Protein AF-A0A970CLS4-F1 (afdb_monomer_lite)

pLDDT: mean 75.03, std 17.06, range [36.62, 98.5]

Foldseek 3Di:
DVVLQVVQQVCCVVPVDQWDWDWDDAPDIDTDIHGAQDPPPHTHGDDNPDAHDPVCLVVVLVVVLSSVVCVVVVNGDDDDQALVVLQVLLCRHVVDDDDDDSDPPVDDCPDPVVVVSLVVVLCVCVVVVAAAAEAEAEDEQPDPAQKEKAQLQVPQADPVLVVLLVVLLVVLPRPGYHYCDPHNDDPSSVSNSVRHNHRYIYMYGYVVQRHDVDSSSVSSVSRSVNSSVVVVVVVVVVVVVVVVD

Radius of gyration: 19.1 Å; chains: 1; bounding box: 47×48×57 Å

Sequence (245 aa):
MEELNKYLNELVVNNVTPGFTYAIISDRDYYGAVGYKSLFPQKEETNLDTLYDIASLTKVLVVLPLIFKLVENGKIKLAEPFTKAIALYLTKYLGCYCIIKNKDTRIDANSDIDEEYKKALIKCVNDNDIRLVLDLHGAKETRDFDVELGTLNNLTADFSSIRELEESFLEHGINDVTHNCQFKGGVITKIIYGQTNADVIQIEINKKFRDLTNIDRLEKICLSLVSSIKMYVNKCINRVNDIKK

Structure (mmCIF, N/CA/C/O backbone):
data_AF-A0A970CLS4-F1
#
_entry.id   AF-A0A970CLS4-F1
#
loop_
_atom_site.group_PDB
_atom_site.id
_atom_site.type_symbol
_atom_site.label_atom_id
_atom_site.label_alt_id
_atom_site.label_comp_id
_atom_site.label_asym_id
_atom_site.label_entity_id
_atom_site.label_seq_id
_atom_site.pdbx_PDB_ins_code
_atom_site.Cartn_x
_atom_site.Cartn_y
_atom_site.Cartn_z
_atom_site.occupancy
_atom_site.B_iso_or_equiv
_atom_site.auth_seq_id
_atom_site.auth_comp_id
_atom_site.auth_asym_id
_atom_site.auth_atom_id
_atom_site.pdbx_PDB_model_num
ATOM 1 N N . MET A 1 1 ? -17.955 2.944 -22.253 1.00 66.88 1 MET A N 1
ATOM 2 C CA . MET A 1 1 ? -18.644 2.266 -21.132 1.00 66.88 1 MET A CA 1
ATOM 3 C C . MET A 1 1 ? -19.599 1.181 -21.601 1.00 66.88 1 MET A C 1
ATOM 5 O O . MET A 1 1 ? -19.463 0.066 -21.124 1.00 66.88 1 MET A O 1
ATOM 9 N N . GLU A 1 2 ? -20.496 1.442 -22.558 1.00 69.56 2 GLU A N 1
ATOM 10 C CA . GLU A 1 2 ? -21.371 0.397 -23.134 1.00 69.56 2 GLU A CA 1
ATOM 11 C C . GLU A 1 2 ? -20.600 -0.806 -23.688 1.00 69.56 2 GLU A C 1
ATOM 13 O O . GLU A 1 2 ? -20.952 -1.947 -23.423 1.00 69.56 2 GLU A O 1
ATOM 18 N N . GLU A 1 3 ? -19.493 -0.558 -24.385 1.00 66.62 3 GLU A N 1
ATOM 19 C CA . GLU A 1 3 ? -18.641 -1.610 -24.950 1.00 66.62 3 GLU A CA 1
ATOM 20 C C . GLU A 1 3 ? -17.965 -2.477 -23.870 1.00 66.62 3 GLU A C 1
ATOM 22 O O . GLU A 1 3 ? -17.860 -3.690 -24.027 1.00 66.62 3 GLU A O 1
ATOM 27 N N . LEU A 1 4 ? -17.587 -1.873 -22.734 1.00 63.88 4 LEU A N 1
ATOM 28 C CA . LEU A 1 4 ? -17.073 -2.600 -21.569 1.00 63.88 4 LEU A CA 1
ATOM 29 C C . LEU A 1 4 ? -18.175 -3.459 -20.945 1.00 63.88 4 LEU A C 1
ATOM 31 O O . LEU A 1 4 ? -17.955 -4.635 -20.696 1.00 63.88 4 LEU A O 1
ATOM 35 N N . ASN A 1 5 ? -19.370 -2.900 -20.741 1.00 70.94 5 ASN A N 1
ATOM 36 C CA . ASN A 1 5 ? -20.507 -3.652 -20.211 1.00 70.94 5 ASN A CA 1
ATOM 37 C C . ASN A 1 5 ? -20.911 -4.810 -21.121 1.00 70.94 5 ASN A C 1
ATOM 39 O O . ASN A 1 5 ? -21.236 -5.885 -20.627 1.00 70.94 5 ASN A O 1
ATOM 43 N N . LYS A 1 6 ? -20.872 -4.617 -22.441 1.00 77.25 6 LYS A N 1
ATOM 44 C CA . LYS A 1 6 ? -21.136 -5.680 -23.411 1.00 77.25 6 LYS A CA 1
ATOM 45 C C . LYS A 1 6 ? -20.112 -6.808 -23.283 1.00 77.25 6 LYS A C 1
ATOM 47 O O . LYS A 1 6 ? -20.497 -7.961 -23.143 1.00 77.25 6 LYS A O 1
ATOM 52 N N . TYR A 1 7 ? -18.829 -6.469 -23.245 1.00 72.31 7 TYR A N 1
ATOM 53 C CA . TYR A 1 7 ? -17.758 -7.451 -23.107 1.00 72.31 7 TYR A CA 1
ATOM 54 C C . TYR A 1 7 ? -17.791 -8.185 -21.752 1.00 72.31 7 TYR A C 1
ATOM 56 O O . TYR A 1 7 ? -17.660 -9.404 -21.692 1.00 72.31 7 TYR A O 1
ATOM 64 N N . LEU A 1 8 ? -18.025 -7.467 -20.648 1.00 71.81 8 LEU A N 1
ATOM 65 C CA . LEU A 1 8 ? -18.194 -8.080 -19.327 1.00 71.81 8 LEU A CA 1
ATOM 66 C C . LEU A 1 8 ? -19.417 -9.006 -19.292 1.00 71.81 8 LEU A C 1
ATOM 68 O O . LEU A 1 8 ? -19.340 -10.086 -18.713 1.00 71.81 8 LEU A O 1
ATOM 72 N N . ASN A 1 9 ? -20.517 -8.631 -19.954 1.00 79.50 9 ASN A N 1
ATOM 73 C CA . ASN A 1 9 ? -21.670 -9.515 -20.123 1.00 79.50 9 ASN A CA 1
ATOM 74 C C . ASN A 1 9 ? -21.310 -10.776 -20.916 1.00 79.50 9 ASN A C 1
ATOM 76 O O . ASN A 1 9 ? -21.714 -11.862 -20.519 1.00 79.50 9 ASN A O 1
ATOM 80 N N . GLU A 1 10 ? -20.529 -10.670 -21.992 1.00 77.19 10 GLU A N 1
ATOM 81 C CA . GLU A 1 10 ? -20.074 -11.835 -22.765 1.00 77.19 10 GLU A CA 1
ATOM 82 C C . GLU A 1 10 ? -19.251 -12.804 -21.903 1.00 77.19 10 GLU A C 1
ATOM 84 O O . GLU A 1 10 ? -19.455 -14.014 -21.967 1.00 77.19 10 GLU A O 1
ATOM 89 N N . LEU A 1 11 ? -18.371 -12.296 -21.036 1.00 68.75 11 LEU A N 1
ATOM 90 C CA . LEU A 1 11 ? -17.611 -13.131 -20.099 1.00 68.75 11 LEU A CA 1
ATOM 91 C C . LEU A 1 11 ? -18.502 -13.833 -19.061 1.00 68.75 11 LEU A C 1
ATOM 93 O O . LEU A 1 11 ? -18.232 -14.983 -18.707 1.00 68.75 11 LEU A O 1
ATOM 97 N N . VAL A 1 12 ? -19.567 -13.170 -18.601 1.00 76.00 12 VAL A N 1
ATOM 98 C CA . VAL A 1 12 ? -20.567 -13.776 -17.706 1.00 76.00 12 VAL A CA 1
ATOM 99 C C . VAL A 1 12 ? -21.367 -14.856 -18.435 1.00 76.00 12 VAL A C 1
ATOM 101 O O . VAL A 1 12 ? -21.516 -15.962 -17.922 1.00 76.00 12 VAL A O 1
ATOM 104 N N . VAL A 1 13 ? -21.835 -14.570 -19.653 1.00 83.19 13 VAL A N 1
ATOM 105 C CA . VAL A 1 13 ? -22.581 -15.522 -20.495 1.00 83.19 13 VAL A CA 1
ATOM 106 C C . VAL A 1 13 ? -21.738 -16.757 -20.821 1.00 83.19 13 VAL A C 1
ATOM 108 O O . VAL A 1 13 ? -22.253 -17.873 -20.809 1.00 83.19 13 VAL A O 1
ATOM 111 N N . ASN A 1 14 ? -20.436 -16.580 -21.043 1.00 77.00 14 ASN A N 1
ATOM 112 C CA . ASN A 1 14 ? -19.498 -17.668 -21.324 1.00 77.00 14 ASN A CA 1
ATOM 113 C C . ASN A 1 14 ? -19.026 -18.422 -20.066 1.00 77.00 14 ASN A C 1
ATOM 115 O O . ASN A 1 14 ? -18.118 -19.245 -20.157 1.00 77.00 14 ASN A O 1
ATOM 119 N N . ASN A 1 15 ? -19.627 -18.164 -18.897 1.00 73.12 15 ASN A N 1
ATOM 120 C CA . ASN A 1 15 ? -19.304 -18.797 -17.614 1.00 73.12 15 ASN A CA 1
ATOM 121 C C . ASN A 1 15 ? -17.835 -18.641 -17.171 1.00 73.12 15 ASN A C 1
ATOM 123 O O . ASN A 1 15 ? -17.345 -19.437 -16.372 1.00 73.12 15 ASN A O 1
ATOM 127 N N . VAL A 1 16 ? -17.133 -17.606 -17.648 1.00 64.50 16 VAL A N 1
ATOM 128 C CA . VAL A 1 16 ? -15.759 -17.292 -17.209 1.00 64.50 16 VAL A CA 1
ATOM 129 C C . VAL A 1 16 ? -15.767 -16.798 -15.761 1.00 64.50 16 VAL A C 1
ATOM 131 O O . VAL A 1 16 ? -14.889 -17.127 -14.971 1.00 64.50 16 VAL A O 1
ATOM 134 N N . THR A 1 17 ? -16.788 -16.022 -15.397 1.00 67.44 17 THR A N 1
ATOM 135 C CA . THR A 1 17 ? -17.077 -15.621 -14.017 1.00 67.44 17 THR A CA 1
ATOM 136 C C . THR A 1 17 ? -18.585 -15.430 -13.822 1.00 67.44 17 THR A C 1
ATOM 138 O O . THR A 1 17 ? -19.268 -15.010 -14.753 1.00 67.44 17 THR A O 1
ATOM 141 N N . PRO A 1 18 ? -19.118 -15.670 -12.610 1.00 73.88 18 PRO A N 1
ATOM 142 C CA . PRO A 1 18 ? -20.498 -15.349 -12.243 1.00 73.88 18 PRO A CA 1
ATOM 143 C C . PRO A 1 18 ? -20.935 -13.900 -12.495 1.00 73.88 18 PRO A C 1
ATOM 145 O O . PRO A 1 18 ? -22.104 -13.654 -12.789 1.00 73.88 18 PRO A O 1
ATOM 148 N N . GLY A 1 19 ? -20.022 -12.939 -12.344 1.00 75.50 19 GLY A N 1
ATOM 149 C CA . GLY A 1 19 ? -20.342 -11.516 -12.375 1.00 75.50 19 GLY A CA 1
ATOM 150 C C . GLY A 1 19 ? -19.149 -10.622 -12.057 1.00 75.50 19 GLY A C 1
ATOM 151 O O . GLY A 1 19 ? -18.086 -11.088 -11.642 1.00 75.50 19 GLY A O 1
ATOM 152 N N . PHE A 1 20 ? -19.350 -9.324 -12.242 1.00 69.94 20 PHE A N 1
ATOM 153 C CA . PHE A 1 20 ? -18.377 -8.262 -12.068 1.00 69.94 20 PHE A CA 1
ATOM 154 C C . PHE A 1 20 ? -18.997 -7.078 -11.350 1.00 69.94 20 PHE A C 1
ATOM 156 O O . PHE A 1 20 ? -20.150 -6.718 -11.576 1.00 69.94 20 PHE A O 1
ATOM 163 N N . THR A 1 21 ? -18.174 -6.379 -10.586 1.00 64.62 21 THR A N 1
ATOM 164 C CA . THR A 1 21 ? -18.451 -5.000 -10.219 1.00 64.62 21 THR A CA 1
ATOM 165 C C . THR A 1 21 ? -17.153 -4.221 -10.335 1.00 64.62 21 THR A C 1
ATOM 167 O O . THR A 1 21 ? -16.090 -4.674 -9.899 1.00 64.62 21 THR A O 1
ATOM 170 N N . TYR A 1 22 ? -17.207 -3.064 -10.973 1.00 63.84 22 TYR A N 1
ATOM 171 C CA . TYR A 1 22 ? -16.022 -2.323 -11.372 1.00 63.84 22 TYR A CA 1
ATOM 172 C C . TYR A 1 22 ? -16.197 -0.831 -11.096 1.00 63.84 22 TYR A C 1
ATOM 174 O O . TYR A 1 22 ? -17.310 -0.304 -11.078 1.00 63.84 22 TYR A O 1
ATOM 182 N N . ALA A 1 23 ? -15.066 -0.165 -10.885 1.00 55.41 23 ALA A N 1
ATOM 183 C CA . ALA A 1 23 ? -14.961 1.280 -10.793 1.00 55.41 23 ALA A CA 1
ATOM 184 C C . ALA A 1 23 ? -13.822 1.725 -11.714 1.00 55.41 23 ALA A C 1
ATOM 186 O O . ALA A 1 23 ? -12.715 1.193 -11.640 1.00 55.41 23 ALA A O 1
ATOM 187 N N . ILE A 1 24 ? -14.106 2.669 -12.601 1.00 54.09 24 ILE A N 1
ATOM 188 C CA . ILE A 1 24 ? -13.122 3.355 -13.431 1.00 54.09 24 ILE A CA 1
ATOM 189 C C . ILE A 1 24 ? -13.088 4.790 -12.943 1.00 54.09 24 ILE A C 1
ATOM 191 O O . ILE A 1 24 ? -14.052 5.530 -13.122 1.00 54.09 24 ILE A O 1
ATOM 195 N N . ILE A 1 25 ? -11.976 5.157 -12.321 1.00 48.47 25 ILE A N 1
ATOM 196 C CA . ILE A 1 25 ? -11.755 6.491 -11.771 1.00 48.47 25 ILE A CA 1
ATOM 197 C C . ILE A 1 25 ? -10.889 7.264 -12.766 1.00 48.47 25 ILE A C 1
ATOM 199 O O . ILE A 1 25 ? -9.792 6.823 -13.119 1.00 48.47 25 ILE A O 1
ATOM 203 N N . SER A 1 26 ? -11.426 8.369 -13.282 1.00 51.72 26 SER A N 1
ATOM 204 C CA . SER A 1 26 ? -10.805 9.218 -14.310 1.00 51.72 26 SER A CA 1
ATOM 205 C C . SER A 1 26 ? -11.274 10.672 -14.141 1.00 51.72 26 SER A C 1
ATOM 207 O O . SER A 1 26 ? -11.741 11.035 -13.069 1.00 51.72 26 SER A O 1
ATOM 209 N N . ASP A 1 27 ? -11.222 11.507 -15.187 1.00 44.38 27 ASP A N 1
ATOM 210 C CA . ASP A 1 27 ? -11.860 12.839 -15.178 1.00 44.38 27 ASP A CA 1
ATOM 211 C C . ASP A 1 27 ? -13.374 12.771 -14.865 1.00 44.38 27 ASP A C 1
ATOM 213 O O . ASP A 1 27 ? -13.974 13.750 -14.417 1.00 44.38 27 ASP A O 1
ATOM 217 N N . ARG A 1 28 ? -13.998 11.607 -15.101 1.00 44.19 28 ARG A N 1
ATOM 218 C CA . ARG A 1 28 ? -15.293 11.213 -14.531 1.00 44.19 28 ARG A CA 1
ATOM 219 C C . ARG A 1 28 ? -15.217 9.797 -13.981 1.00 44.19 28 ARG A C 1
ATOM 221 O O . ARG A 1 28 ? -14.625 8.917 -14.611 1.00 44.19 28 ARG A O 1
ATOM 228 N N . ASP A 1 29 ? -15.889 9.587 -12.860 1.00 53.12 29 ASP A N 1
ATOM 229 C CA . ASP A 1 29 ? -15.978 8.281 -12.224 1.00 53.12 29 ASP A CA 1
ATOM 230 C C . ASP A 1 29 ? -17.106 7.461 -12.843 1.00 53.12 29 ASP A C 1
ATOM 232 O O . ASP A 1 29 ? -18.234 7.930 -13.016 1.00 53.12 29 ASP A O 1
ATOM 236 N N . TYR A 1 30 ? -16.792 6.217 -13.183 1.00 57.19 30 TYR A N 1
ATOM 237 C CA . TYR A 1 30 ? -17.741 5.269 -13.738 1.00 57.19 30 TYR A CA 1
ATOM 238 C C . TYR A 1 30 ? -17.780 4.017 -12.883 1.00 57.19 30 TYR A C 1
ATOM 240 O O . TYR A 1 30 ? -16.797 3.288 -12.777 1.00 57.19 30 TYR A O 1
ATOM 248 N N . TYR A 1 31 ? -18.954 3.724 -12.349 1.00 64.75 31 TYR A N 1
ATOM 249 C CA . TYR A 1 31 ? -19.217 2.516 -11.584 1.00 64.75 31 TYR A CA 1
ATOM 250 C C . TYR A 1 31 ? -20.145 1.614 -12.387 1.00 64.75 31 TYR A C 1
ATOM 252 O O . TYR A 1 31 ? -21.023 2.094 -13.108 1.00 64.75 31 TYR A O 1
ATOM 260 N N . GLY A 1 32 ? -19.954 0.305 -12.284 1.00 71.19 32 GLY A N 1
ATOM 261 C CA . GLY A 1 32 ? -20.855 -0.646 -12.916 1.00 71.19 32 GLY A CA 1
ATOM 262 C C . GLY A 1 32 ? -20.848 -2.003 -12.243 1.00 71.19 32 GLY A C 1
ATOM 263 O O . GLY A 1 32 ? -19.894 -2.389 -11.570 1.00 71.19 32 GLY A O 1
ATOM 264 N N . ALA A 1 33 ? -21.949 -2.714 -12.436 1.00 77.50 33 ALA A N 1
ATOM 265 C CA . ALA A 1 33 ? -22.198 -4.053 -11.936 1.00 77.50 33 ALA A CA 1
ATOM 266 C C . ALA A 1 33 ? -22.819 -4.866 -13.077 1.00 77.50 33 ALA A C 1
ATOM 268 O O . ALA A 1 33 ? -23.720 -4.378 -13.758 1.00 77.50 33 ALA A O 1
ATOM 269 N N . VAL A 1 34 ? -22.309 -6.072 -13.320 1.00 80.62 34 VAL A N 1
ATOM 270 C CA . VAL A 1 34 ? -22.749 -6.948 -14.413 1.00 80.62 34 VAL A CA 1
ATOM 271 C C . VAL A 1 34 ? -22.783 -8.391 -13.919 1.00 80.62 34 VAL A C 1
ATOM 273 O O . VAL A 1 34 ? -21.791 -8.878 -13.387 1.00 80.62 34 VAL A O 1
ATOM 276 N N . GLY A 1 35 ? -23.890 -9.103 -14.116 1.00 85.62 35 GLY A N 1
ATOM 277 C CA . GLY A 1 35 ? -24.018 -10.509 -13.719 1.00 85.62 35 GLY A CA 1
ATOM 278 C C . GLY A 1 35 ? -24.374 -10.701 -12.242 1.00 85.62 35 GLY A C 1
ATOM 279 O O . GLY A 1 35 ? -25.157 -9.943 -11.671 1.00 85.62 35 GLY A O 1
ATOM 280 N N . TYR A 1 36 ? -23.834 -11.749 -11.624 1.00 81.94 36 TYR A N 1
ATOM 281 C CA . TYR A 1 36 ? -24.345 -12.295 -10.368 1.00 81.94 36 TYR A CA 1
ATOM 282 C C . TYR A 1 36 ? -23.262 -12.383 -9.287 1.00 81.94 36 TYR A C 1
ATOM 284 O O . TYR A 1 36 ? -22.131 -12.805 -9.545 1.00 81.94 36 TYR A O 1
ATOM 292 N N . LYS A 1 37 ? -23.619 -12.005 -8.054 1.00 70.00 37 LYS A N 1
ATOM 293 C CA . LYS A 1 37 ? -22.756 -12.161 -6.872 1.00 70.00 37 LYS A CA 1
ATOM 294 C C . LYS A 1 37 ? -22.823 -13.574 -6.294 1.00 70.00 37 LYS A C 1
ATOM 296 O O . LYS A 1 37 ? -21.844 -14.039 -5.723 1.00 70.00 37 LYS A O 1
ATOM 301 N N . SER A 1 38 ? -23.944 -14.266 -6.503 1.00 72.69 38 SER A N 1
ATOM 302 C CA . SER A 1 38 ? -24.148 -15.664 -6.127 1.00 72.69 38 SER A CA 1
ATOM 303 C C . SER A 1 38 ? -24.913 -16.390 -7.230 1.00 72.69 38 SER A C 1
ATOM 305 O O . SER A 1 38 ? -25.844 -15.830 -7.805 1.00 72.69 38 SER A O 1
ATOM 307 N N . LEU A 1 39 ? -24.509 -17.619 -7.553 1.00 76.06 39 LEU A N 1
ATOM 308 C CA . LEU A 1 39 ? -25.253 -18.515 -8.453 1.00 76.06 39 LEU A CA 1
ATOM 309 C C . LEU A 1 39 ? -25.945 -19.649 -7.683 1.00 76.06 39 LEU A C 1
ATOM 311 O O . LEU A 1 39 ? -26.889 -20.245 -8.195 1.00 76.06 39 LEU A O 1
ATOM 315 N N . PHE A 1 40 ? -25.476 -19.938 -6.466 1.00 75.06 40 PHE A N 1
ATOM 316 C CA . PHE A 1 40 ? -25.949 -21.004 -5.590 1.00 75.06 40 PHE A CA 1
ATOM 317 C C . PHE A 1 40 ? -25.701 -20.602 -4.121 1.00 75.06 40 PHE A C 1
ATOM 319 O O . PHE A 1 40 ? -24.639 -20.044 -3.845 1.00 75.06 40 PHE A O 1
ATOM 326 N N . PRO A 1 41 ? -26.609 -20.881 -3.162 1.00 76.94 41 PRO A N 1
ATOM 327 C CA . PRO A 1 41 ? -27.865 -21.633 -3.300 1.00 76.94 41 PRO A CA 1
ATOM 328 C C . PRO A 1 41 ? -28.965 -20.867 -4.038 1.00 76.94 41 PRO A C 1
ATOM 330 O O . PRO A 1 41 ? -29.852 -21.481 -4.623 1.00 76.94 41 PRO A O 1
ATOM 333 N N . GLN A 1 42 ? -28.875 -19.539 -4.068 1.00 82.12 42 GLN A N 1
ATOM 334 C CA . GLN A 1 42 ? -29.782 -18.676 -4.807 1.00 82.12 42 GLN A CA 1
ATOM 335 C C . GLN A 1 42 ? -28.996 -17.803 -5.778 1.00 82.12 42 GLN A C 1
ATOM 337 O O . GLN A 1 42 ? -27.922 -17.293 -5.457 1.00 82.12 42 GLN A O 1
ATOM 342 N N . LYS A 1 43 ? -29.554 -17.637 -6.978 1.00 87.12 43 LYS A N 1
ATOM 343 C CA . LYS A 1 43 ? -29.012 -16.729 -7.977 1.00 87.12 43 LYS A CA 1
ATOM 344 C C . LYS A 1 43 ? -29.346 -15.292 -7.579 1.00 87.12 43 LYS A C 1
ATOM 346 O O . LYS A 1 43 ? -30.515 -14.916 -7.568 1.00 87.12 43 LYS A O 1
ATOM 351 N N . GLU A 1 44 ? -28.324 -14.510 -7.259 1.00 84.38 44 GLU A N 1
ATOM 352 C CA . GLU A 1 44 ? -28.458 -13.124 -6.811 1.00 84.38 44 GLU A CA 1
ATOM 353 C C . GLU A 1 44 ? -27.635 -12.192 -7.695 1.00 84.38 44 GLU A C 1
ATOM 355 O O . GLU A 1 44 ? -26.439 -12.411 -7.910 1.00 84.38 44 GLU A O 1
ATOM 360 N N . GLU A 1 45 ? -28.274 -11.138 -8.197 1.00 86.88 45 GLU A N 1
ATOM 361 C CA . GLU A 1 45 ? -27.603 -10.110 -8.988 1.00 86.88 45 GLU A CA 1
ATOM 362 C C . GLU A 1 45 ? -26.552 -9.378 -8.162 1.00 86.88 45 GLU A C 1
ATOM 364 O O . GLU A 1 45 ? -26.701 -9.139 -6.959 1.00 86.88 45 GLU A O 1
ATOM 369 N N . THR A 1 46 ? -25.453 -9.050 -8.829 1.00 81.38 46 THR A N 1
ATOM 370 C CA . THR A 1 46 ? -24.423 -8.212 -8.238 1.00 81.38 46 THR A CA 1
ATOM 371 C C . THR A 1 46 ? -24.837 -6.748 -8.338 1.00 81.38 46 THR A C 1
ATOM 373 O O . THR A 1 46 ? -25.489 -6.325 -9.288 1.00 81.38 46 THR A O 1
ATOM 376 N N . ASN A 1 47 ? -24.422 -5.956 -7.363 1.00 80.12 47 ASN A N 1
ATOM 377 C CA . ASN A 1 47 ? -24.600 -4.509 -7.336 1.00 80.12 47 ASN A CA 1
ATOM 378 C C . ASN A 1 47 ? -23.310 -3.836 -6.842 1.00 80.12 47 ASN A C 1
ATOM 380 O O . ASN A 1 47 ? -22.321 -4.516 -6.554 1.00 80.12 47 ASN A O 1
ATOM 384 N N . LEU A 1 48 ? -23.302 -2.503 -6.778 1.00 68.94 48 LEU A N 1
ATOM 385 C CA . LEU A 1 48 ? -22.131 -1.743 -6.328 1.00 68.94 48 LEU A CA 1
ATOM 386 C C . LEU A 1 48 ? -21.767 -2.017 -4.860 1.00 68.94 48 LEU A C 1
ATOM 388 O O . LEU A 1 48 ? -20.589 -1.968 -4.520 1.00 68.94 48 LEU A O 1
ATOM 392 N N . ASP A 1 49 ? -22.747 -2.402 -4.042 1.00 71.12 49 ASP A N 1
ATOM 393 C CA . ASP A 1 49 ? -22.598 -2.681 -2.607 1.00 71.12 49 ASP A CA 1
ATOM 394 C C . ASP A 1 49 ? -22.257 -4.153 -2.312 1.00 71.12 49 ASP A C 1
ATOM 396 O O . ASP A 1 49 ? -22.317 -4.618 -1.173 1.00 71.12 49 ASP A O 1
ATOM 400 N N . THR A 1 50 ? -21.933 -4.935 -3.344 1.00 64.44 50 THR A N 1
ATOM 401 C CA . THR A 1 50 ? -21.651 -6.362 -3.193 1.00 64.44 50 THR A CA 1
ATOM 402 C C . THR A 1 50 ? -20.309 -6.589 -2.502 1.00 64.44 50 THR A C 1
ATOM 404 O O . THR A 1 50 ? -19.264 -6.167 -2.997 1.00 64.44 50 THR A O 1
ATOM 407 N N . LEU A 1 51 ? -20.341 -7.337 -1.396 1.00 56.97 51 LEU A N 1
ATOM 408 C CA . LEU A 1 51 ? -19.158 -7.857 -0.711 1.00 56.97 51 LEU A CA 1
ATOM 409 C C . LEU A 1 51 ? -18.700 -9.171 -1.355 1.00 56.97 51 LEU A C 1
ATOM 411 O O . LEU A 1 51 ? -19.518 -10.027 -1.695 1.00 56.97 51 LEU A O 1
ATOM 415 N N . TYR A 1 52 ? -17.388 -9.324 -1.519 1.00 57.47 52 TYR A N 1
ATOM 416 C CA . TYR A 1 52 ? -16.768 -10.409 -2.277 1.00 57.47 52 TYR A CA 1
ATOM 417 C C . TYR A 1 52 ? -15.896 -11.306 -1.391 1.00 57.47 52 TYR A C 1
ATOM 419 O O . TYR A 1 52 ? -15.229 -10.833 -0.476 1.00 57.47 52 TYR A O 1
ATOM 427 N N . ASP A 1 53 ? -15.885 -12.605 -1.689 1.00 48.31 53 ASP A N 1
ATOM 428 C CA . ASP A 1 53 ? -15.080 -13.627 -1.013 1.00 48.31 53 ASP A CA 1
ATOM 429 C C . ASP A 1 53 ? -13.704 -13.850 -1.682 1.00 48.31 53 ASP A C 1
ATOM 431 O O . ASP A 1 53 ? -13.340 -13.191 -2.656 1.00 48.31 53 ASP A O 1
ATOM 435 N N . ILE A 1 54 ? -12.911 -14.802 -1.176 1.00 36.62 54 ILE A N 1
ATOM 436 C CA . ILE A 1 54 ? -11.555 -15.090 -1.686 1.00 36.62 54 ILE A CA 1
ATOM 437 C C . ILE A 1 54 ? -11.571 -15.549 -3.155 1.00 36.62 54 ILE A C 1
ATOM 439 O O . ILE A 1 54 ? -10.720 -15.113 -3.927 1.00 36.62 54 ILE A O 1
ATOM 443 N N . ALA A 1 55 ? -12.547 -16.357 -3.586 1.00 42.12 55 ALA A N 1
ATOM 444 C CA . ALA A 1 55 ? -12.668 -16.767 -4.990 1.00 42.12 55 ALA A CA 1
ATOM 445 C C . ALA A 1 55 ? -12.880 -15.563 -5.923 1.00 42.12 55 ALA A C 1
ATOM 447 O O . ALA A 1 55 ? -12.447 -15.566 -7.074 1.00 42.12 55 ALA A O 1
ATOM 448 N N . SER A 1 56 ? -13.493 -14.496 -5.416 1.00 50.22 56 SER A N 1
ATOM 449 C CA . SER A 1 56 ? -13.741 -13.264 -6.154 1.00 50.22 56 SER A CA 1
ATOM 450 C C . SER A 1 56 ? -12.497 -12.385 -6.349 1.00 50.22 56 SER A C 1
ATOM 452 O O . SER A 1 56 ? -12.535 -11.472 -7.173 1.00 50.22 56 SER A O 1
ATOM 454 N N . LEU A 1 57 ? -11.370 -12.705 -5.702 1.00 46.97 57 LEU A N 1
ATOM 455 C CA . LEU A 1 57 ? -10.068 -12.113 -6.020 1.00 46.97 57 LEU A CA 1
ATOM 456 C C . LEU A 1 57 ? -9.697 -12.345 -7.491 1.00 46.97 57 LEU A C 1
ATOM 458 O O . LEU A 1 57 ? -9.291 -11.412 -8.177 1.00 46.97 57 LEU A O 1
ATOM 462 N N . THR A 1 58 ? -9.946 -13.552 -8.009 1.00 43.12 58 THR A N 1
ATOM 463 C CA . THR A 1 58 ? -9.743 -13.867 -9.434 1.00 43.12 58 THR A CA 1
ATOM 464 C C . THR A 1 58 ? -10.591 -12.973 -10.342 1.00 43.12 58 THR A C 1
ATOM 466 O O . THR A 1 58 ? -10.132 -12.547 -11.394 1.00 43.12 58 THR A O 1
ATOM 469 N N . LYS A 1 59 ? -11.804 -12.591 -9.914 1.00 50.38 59 LYS A N 1
ATOM 470 C CA . LYS A 1 59 ? -12.689 -11.686 -10.667 1.00 50.38 59 LYS A CA 1
ATOM 471 C C . LYS A 1 59 ? -12.132 -10.269 -10.708 1.00 50.38 59 LYS A C 1
ATOM 473 O O . LYS A 1 59 ? -12.185 -9.627 -11.752 1.00 50.38 59 LYS A O 1
ATOM 478 N N . VAL A 1 60 ? -11.585 -9.787 -9.593 1.00 49.28 60 VAL A N 1
ATOM 479 C CA . VAL A 1 60 ? -10.927 -8.477 -9.534 1.00 49.28 60 VAL A CA 1
ATOM 480 C C . VAL A 1 60 ? -9.683 -8.475 -10.423 1.00 49.28 60 VAL A C 1
ATOM 482 O O . VAL A 1 60 ? -9.542 -7.594 -11.267 1.00 49.28 60 VAL A O 1
ATOM 485 N N . LEU A 1 61 ? -8.862 -9.522 -10.340 1.00 46.25 61 LEU A N 1
ATOM 486 C CA . LEU A 1 61 ? -7.694 -9.721 -11.199 1.00 46.25 61 LEU A CA 1
ATOM 487 C C . LEU A 1 61 ? -8.036 -9.893 -12.680 1.00 46.25 61 LEU A C 1
ATOM 489 O O . LEU A 1 61 ? -7.189 -9.595 -13.503 1.00 46.25 61 LEU A O 1
ATOM 493 N N . VAL A 1 62 ? -9.249 -10.324 -13.041 1.00 45.78 62 VAL A N 1
ATOM 494 C CA . VAL A 1 62 ? -9.737 -10.335 -14.433 1.00 45.78 62 VAL A CA 1
ATOM 495 C C . VAL A 1 62 ? -10.206 -8.945 -14.875 1.00 45.78 62 VAL A C 1
ATOM 497 O O . VAL A 1 62 ? -9.994 -8.562 -16.022 1.00 45.78 62 VAL A O 1
ATOM 500 N N . VAL A 1 63 ? -10.812 -8.156 -13.983 1.00 51.09 63 VAL A N 1
ATOM 501 C CA . VAL A 1 63 ? -11.294 -6.795 -14.290 1.00 51.09 63 VAL A CA 1
ATOM 502 C C . VAL A 1 63 ? -10.146 -5.817 -14.515 1.00 51.09 63 VAL A C 1
ATOM 504 O O . VAL A 1 63 ? -10.239 -4.988 -15.422 1.00 51.09 63 VAL A O 1
ATOM 507 N N . LEU A 1 64 ? -9.067 -5.919 -13.734 1.00 52.62 64 LEU A N 1
ATOM 508 C CA . LEU A 1 64 ? -7.877 -5.080 -13.900 1.00 52.62 64 LEU A CA 1
ATOM 509 C C . LEU A 1 64 ? -7.350 -5.111 -15.362 1.00 52.62 64 LEU A C 1
ATOM 511 O O . LEU A 1 64 ? -7.401 -4.062 -16.004 1.00 52.62 64 LEU A O 1
ATOM 515 N N . PRO A 1 65 ? -6.988 -6.268 -15.963 1.00 51.69 65 PRO A N 1
ATOM 516 C CA . PRO A 1 65 ? -6.591 -6.414 -17.369 1.00 51.69 65 PRO A CA 1
ATOM 517 C C . PRO A 1 65 ? -7.553 -5.787 -18.386 1.00 51.69 65 PRO A C 1
ATOM 519 O O . PRO A 1 65 ? -7.135 -5.334 -19.449 1.00 51.69 65 PRO A O 1
ATOM 522 N N . LEU A 1 66 ? -8.854 -5.748 -18.095 1.00 55.22 66 LEU A N 1
ATOM 523 C CA . LEU A 1 66 ? -9.862 -5.202 -19.008 1.00 55.22 66 LEU A CA 1
ATOM 524 C C . LEU A 1 66 ? -9.904 -3.682 -18.978 1.00 55.22 66 LEU A C 1
ATOM 526 O O . LEU A 1 66 ? -9.959 -3.044 -20.030 1.00 55.22 66 LEU A O 1
ATOM 530 N N . ILE A 1 67 ? -9.813 -3.100 -17.783 1.00 53.88 67 ILE A N 1
ATOM 531 C CA . ILE A 1 67 ? -9.605 -1.659 -17.614 1.00 53.88 67 ILE A CA 1
ATOM 532 C C . ILE A 1 67 ? -8.288 -1.261 -18.293 1.00 53.88 67 ILE A C 1
ATOM 534 O O . ILE A 1 67 ? -8.219 -0.242 -18.976 1.00 53.88 67 ILE A O 1
ATOM 538 N N . PHE A 1 68 ? -7.271 -2.114 -18.195 1.00 52.50 68 PHE A N 1
ATOM 539 C CA . PHE A 1 68 ? -5.956 -1.915 -18.798 1.00 52.50 68 PHE A CA 1
ATOM 540 C C . PHE A 1 68 ? -6.002 -1.920 -20.328 1.00 52.50 68 PHE A C 1
ATOM 542 O O . PHE A 1 68 ? -5.472 -1.003 -20.949 1.00 52.50 68 PHE A O 1
ATOM 549 N N . LYS A 1 69 ? -6.764 -2.834 -20.939 1.00 51.34 69 LYS A N 1
ATOM 550 C CA . LYS A 1 69 ? -7.018 -2.849 -22.390 1.00 51.34 69 LYS A CA 1
ATOM 551 C C . LYS A 1 69 ? -7.716 -1.575 -22.882 1.00 51.34 69 LYS A C 1
ATOM 553 O O . LYS A 1 69 ? -7.534 -1.150 -24.021 1.00 51.34 69 LYS A O 1
ATOM 558 N N . LEU A 1 70 ? -8.547 -0.951 -22.047 1.00 53.03 70 LEU A N 1
ATOM 559 C CA . LEU A 1 70 ? -9.207 0.317 -22.377 1.00 53.03 70 LEU A CA 1
ATOM 560 C C . LEU A 1 70 ? -8.253 1.512 -22.271 1.00 53.03 70 LEU A C 1
ATOM 562 O O . LEU A 1 70 ? -8.354 2.435 -23.079 1.00 53.03 70 LEU A O 1
ATOM 566 N N . VAL A 1 71 ? -7.319 1.479 -21.318 1.00 52.81 71 VAL A N 1
ATOM 567 C CA . VAL A 1 71 ? -6.232 2.464 -21.214 1.00 52.81 71 VAL A CA 1
ATOM 568 C C . VAL A 1 71 ? -5.295 2.356 -22.424 1.00 52.81 71 VAL A C 1
ATOM 570 O O . VAL A 1 71 ? -5.012 3.368 -23.060 1.00 52.81 71 VAL A O 1
ATOM 573 N N . GLU A 1 72 ? -4.888 1.142 -22.808 1.00 49.41 72 GLU A N 1
ATOM 574 C CA . GLU A 1 72 ? -4.041 0.886 -23.988 1.00 49.41 72 GLU A CA 1
ATOM 575 C C . GLU A 1 72 ? -4.682 1.357 -25.297 1.00 49.41 72 GLU A C 1
ATOM 577 O O . GLU A 1 72 ? -4.022 1.971 -26.132 1.00 49.41 72 GLU A O 1
ATOM 582 N N . ASN A 1 73 ? -5.992 1.151 -25.455 1.00 53.41 73 ASN A N 1
ATOM 583 C CA . ASN A 1 73 ? -6.741 1.617 -26.625 1.00 53.41 73 ASN A CA 1
ATOM 584 C C . ASN A 1 73 ? -7.042 3.130 -26.599 1.00 53.41 73 ASN A C 1
ATOM 586 O O . ASN A 1 73 ? -7.857 3.612 -27.388 1.00 53.41 73 ASN A O 1
ATOM 590 N N . GLY A 1 74 ? -6.439 3.884 -25.673 1.00 50.97 74 GLY A N 1
ATOM 591 C CA . GLY A 1 74 ? -6.587 5.335 -25.558 1.00 50.97 74 GLY A CA 1
ATOM 592 C C . GLY A 1 74 ? -7.966 5.797 -25.086 1.00 50.97 74 GLY A C 1
ATOM 593 O O . GLY A 1 74 ? -8.264 6.989 -25.149 1.00 50.97 74 GLY A O 1
ATOM 594 N N . LYS A 1 75 ? -8.818 4.881 -24.608 1.00 47.75 75 LYS A N 1
ATOM 595 C CA . LYS A 1 75 ? -10.182 5.191 -24.156 1.00 47.75 75 LYS A CA 1
ATOM 596 C C . LYS A 1 75 ? -10.213 5.756 -22.727 1.00 47.75 75 LYS A C 1
ATOM 598 O O . LYS A 1 75 ? -11.229 6.325 -22.340 1.00 47.75 75 LYS A O 1
ATOM 603 N N . ILE A 1 76 ? -9.126 5.612 -21.954 1.00 49.31 76 ILE A N 1
ATOM 604 C CA . ILE A 1 76 ? -8.964 6.116 -20.574 1.00 49.31 76 ILE A CA 1
ATOM 605 C C . ILE A 1 76 ? -7.526 6.648 -20.392 1.00 49.31 76 ILE A C 1
ATOM 607 O O . ILE A 1 76 ? -6.576 5.975 -20.783 1.00 49.31 76 ILE A O 1
ATOM 611 N N . LYS A 1 77 ? -7.341 7.828 -19.776 1.00 44.69 77 LYS A N 1
ATOM 612 C CA . LYS A 1 77 ? -6.024 8.362 -19.361 1.00 44.69 77 LYS A CA 1
ATOM 613 C C . LYS A 1 77 ? -5.880 8.286 -17.840 1.00 44.69 77 LYS A C 1
ATOM 615 O O . LYS A 1 77 ? -6.726 8.814 -17.130 1.00 44.69 77 LYS A O 1
ATOM 620 N N . LEU A 1 78 ? -4.798 7.679 -17.349 1.00 51.44 78 LEU A N 1
ATOM 621 C CA . LEU A 1 78 ? -4.474 7.625 -15.920 1.00 51.44 78 LEU A CA 1
ATOM 622 C C . LEU A 1 78 ? -3.262 8.518 -15.631 1.00 51.44 78 LEU A C 1
ATOM 624 O O . LEU A 1 78 ? -2.172 8.290 -16.156 1.00 51.44 78 LEU A O 1
ATOM 628 N N . ALA A 1 79 ? -3.462 9.551 -14.814 1.00 44.03 79 ALA A N 1
ATOM 629 C CA . ALA A 1 79 ? -2.386 10.358 -14.253 1.00 44.03 79 ALA A CA 1
ATOM 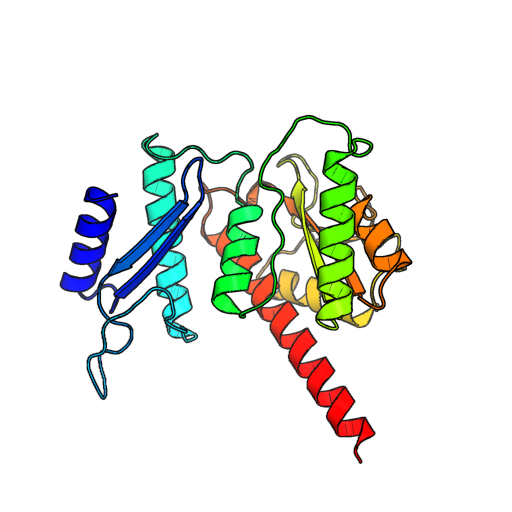630 C C . ALA A 1 79 ? -1.890 9.673 -12.966 1.00 44.03 79 ALA A C 1
ATOM 632 O O . ALA A 1 79 ? -2.647 9.565 -12.004 1.00 44.03 79 ALA A O 1
ATOM 633 N N . GLU A 1 80 ? -0.630 9.224 -12.988 1.00 53.22 80 GLU A N 1
ATOM 634 C CA . GLU A 1 80 ? 0.072 8.364 -12.010 1.00 53.22 80 GLU A CA 1
ATOM 635 C C . GLU A 1 80 ? -0.155 6.849 -12.209 1.00 53.22 80 GLU A C 1
ATOM 637 O O . GLU A 1 80 ? -1.282 6.368 -12.088 1.00 53.22 80 GLU A O 1
ATOM 642 N N . PRO A 1 81 ? 0.903 6.056 -12.498 1.00 60.16 81 PRO A N 1
ATOM 643 C CA . PRO A 1 81 ? 0.750 4.618 -12.702 1.00 60.16 81 PRO A CA 1
ATOM 644 C C . PRO A 1 81 ? 0.322 3.903 -11.410 1.00 60.16 81 PRO A C 1
ATOM 646 O O . PRO A 1 81 ? 1.118 3.715 -10.492 1.00 60.16 81 PRO A O 1
ATOM 649 N N . PHE A 1 82 ? -0.951 3.520 -11.365 1.00 69.69 82 PHE A N 1
ATOM 650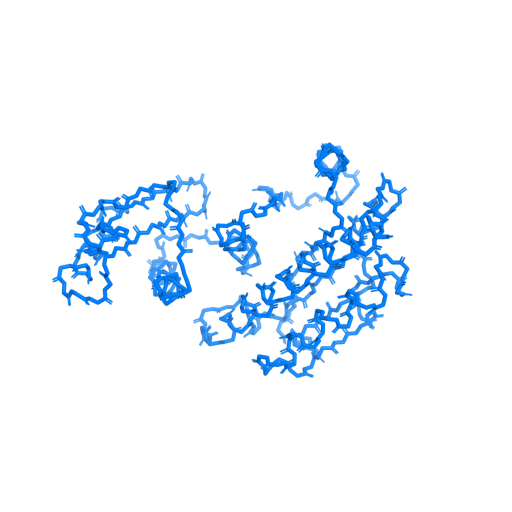 C CA . PHE A 1 82 ? -1.569 2.451 -10.570 1.00 69.69 82 PHE A CA 1
ATOM 651 C C . PHE A 1 82 ? -1.492 2.492 -9.036 1.00 69.69 82 PHE A C 1
ATOM 653 O O . PHE A 1 82 ? -2.231 1.740 -8.409 1.00 69.69 82 PHE A O 1
ATOM 660 N N . THR A 1 83 ? -0.758 3.408 -8.401 1.00 70.12 83 THR A N 1
ATOM 661 C CA . THR A 1 83 ? -0.765 3.559 -6.930 1.00 70.12 83 THR A CA 1
ATOM 662 C C . THR A 1 83 ? -2.173 3.856 -6.391 1.00 70.12 83 THR A C 1
ATOM 664 O O . THR A 1 83 ? -2.631 3.217 -5.446 1.00 70.12 83 THR A O 1
ATOM 667 N N . LYS A 1 84 ? -2.927 4.738 -7.065 1.00 68.19 84 LYS A N 1
ATOM 668 C CA . LYS A 1 84 ? -4.346 5.003 -6.753 1.00 68.19 84 LYS A CA 1
ATOM 669 C C . LYS A 1 84 ? -5.232 3.773 -6.958 1.00 68.19 84 LYS A C 1
ATOM 671 O O . LYS A 1 84 ? -6.146 3.535 -6.177 1.00 68.19 84 LYS A O 1
ATOM 676 N N . ALA A 1 85 ? -4.959 2.982 -7.997 1.00 69.38 85 ALA A N 1
ATOM 677 C CA . ALA A 1 85 ? -5.730 1.778 -8.299 1.00 69.38 85 ALA A CA 1
ATOM 678 C C . ALA A 1 85 ? -5.532 0.701 -7.221 1.00 69.38 85 ALA A C 1
ATOM 680 O O . ALA A 1 85 ? -6.505 0.079 -6.803 1.00 69.38 85 ALA A O 1
ATOM 681 N N . ILE A 1 86 ? -4.299 0.538 -6.728 1.00 79.50 86 ILE A N 1
ATOM 682 C CA . ILE A 1 86 ? -3.976 -0.338 -5.594 1.00 79.50 86 ILE A CA 1
ATOM 683 C C . ILE A 1 86 ? -4.734 0.119 -4.341 1.00 79.50 86 ILE A C 1
ATOM 685 O O . ILE A 1 86 ? -5.390 -0.693 -3.697 1.00 79.50 86 ILE A O 1
ATOM 689 N N . ALA A 1 87 ? -4.719 1.418 -4.026 1.00 68.62 87 ALA A N 1
ATOM 690 C CA . ALA A 1 87 ? -5.429 1.952 -2.861 1.00 68.62 87 ALA A CA 1
ATOM 691 C C . ALA A 1 87 ? -6.947 1.682 -2.921 1.00 68.62 87 ALA A C 1
ATOM 693 O O . ALA A 1 87 ? -7.533 1.171 -1.968 1.00 68.62 87 ALA A O 1
ATOM 694 N N . LEU A 1 88 ? -7.575 1.946 -4.072 1.00 64.88 88 LEU A N 1
ATOM 695 C CA . LEU A 1 88 ? -9.000 1.671 -4.296 1.00 64.88 88 LEU A CA 1
ATOM 696 C C . LEU A 1 88 ? -9.328 0.177 -4.223 1.00 64.88 88 LEU A C 1
ATOM 698 O O . LEU A 1 88 ? -10.375 -0.203 -3.695 1.00 64.88 88 LEU A O 1
ATOM 702 N N . TYR A 1 89 ? -8.438 -0.669 -4.743 1.00 73.19 89 TYR A N 1
ATOM 703 C CA . TYR A 1 89 ? -8.552 -2.116 -4.627 1.00 73.19 89 TYR A CA 1
ATOM 704 C C . TYR A 1 89 ? -8.586 -2.552 -3.157 1.00 73.19 89 TYR A C 1
ATOM 706 O O . TYR A 1 89 ? -9.494 -3.289 -2.770 1.00 73.19 89 TYR A O 1
ATOM 714 N N . LEU A 1 90 ? -7.663 -2.050 -2.330 1.00 72.38 90 LEU A N 1
ATOM 715 C CA . LEU A 1 90 ? -7.617 -2.365 -0.900 1.00 72.38 90 LEU A CA 1
ATOM 716 C C . LEU A 1 90 ? -8.891 -1.921 -0.181 1.00 72.38 90 LEU A C 1
ATOM 718 O O . LEU A 1 90 ? -9.468 -2.717 0.556 1.00 72.38 90 LEU A O 1
ATOM 722 N N . THR A 1 91 ? -9.384 -0.709 -0.447 1.00 64.25 91 THR A N 1
ATOM 723 C CA . THR A 1 91 ? -10.654 -0.226 0.121 1.00 64.25 91 THR A CA 1
ATOM 724 C C . THR A 1 91 ? -11.820 -1.119 -0.249 1.00 64.25 91 THR A C 1
ATOM 726 O O . THR A 1 91 ? -12.589 -1.515 0.623 1.00 64.25 91 THR A O 1
ATOM 729 N N . LYS A 1 92 ? -11.942 -1.486 -1.526 1.00 67.44 92 LYS A N 1
ATOM 730 C CA . LYS A 1 92 ? -13.026 -2.358 -1.974 1.00 67.44 92 LYS A CA 1
ATOM 731 C C . LYS A 1 92 ? -12.928 -3.758 -1.364 1.00 67.44 92 LYS A C 1
ATOM 733 O O . LYS A 1 92 ? -13.952 -4.362 -1.063 1.00 67.44 92 LYS A O 1
ATOM 738 N N . TYR A 1 93 ? -11.713 -4.276 -1.208 1.00 66.44 93 TYR A N 1
ATOM 739 C CA . TYR A 1 93 ? -11.480 -5.642 -0.750 1.00 66.44 93 TYR A CA 1
ATOM 740 C C . TYR A 1 93 ? -11.554 -5.792 0.778 1.00 66.44 93 TYR A C 1
ATOM 742 O O . TYR A 1 93 ? -12.030 -6.811 1.271 1.00 66.44 93 TYR A O 1
ATOM 750 N N . LEU A 1 94 ? -11.088 -4.795 1.533 1.00 69.94 94 LEU A N 1
ATOM 751 C CA . LEU A 1 94 ? -10.978 -4.851 2.996 1.00 69.94 94 LEU A CA 1
ATOM 752 C C . LEU A 1 94 ? -12.007 -3.980 3.721 1.00 69.94 94 LEU A C 1
ATOM 754 O O . LEU A 1 94 ? -12.114 -4.070 4.940 1.00 69.94 94 LEU A O 1
ATOM 758 N N . GLY A 1 95 ? -12.729 -3.114 3.006 1.00 59.88 95 GLY A N 1
ATOM 759 C CA . GLY A 1 95 ? -13.598 -2.111 3.621 1.00 59.88 95 GLY A CA 1
ATOM 760 C C . GLY A 1 95 ? -12.826 -1.046 4.407 1.00 59.88 95 GLY A C 1
ATOM 761 O O . GLY A 1 95 ? -13.390 -0.432 5.309 1.00 59.88 95 GLY A O 1
ATOM 762 N N . CYS A 1 96 ? -11.535 -0.844 4.116 1.00 67.81 96 CYS A N 1
ATOM 763 C CA . CYS A 1 96 ? -10.715 0.151 4.803 1.00 67.81 96 CYS A CA 1
ATOM 764 C C . CYS A 1 96 ? -10.912 1.564 4.234 1.00 67.81 96 CYS A C 1
ATOM 766 O O . CYS A 1 96 ? -11.228 1.749 3.054 1.00 67.81 96 CYS A O 1
ATOM 768 N N . TYR A 1 97 ? -10.670 2.573 5.071 1.00 66.12 97 TYR A N 1
ATOM 769 C CA . TYR A 1 97 ? -10.663 3.969 4.644 1.00 66.12 97 TYR A CA 1
ATOM 770 C C . TYR A 1 97 ? -9.536 4.230 3.641 1.00 66.12 97 TYR A C 1
ATOM 772 O O . TYR A 1 97 ? -8.405 3.783 3.828 1.00 66.12 97 TYR A O 1
ATOM 780 N N . CYS A 1 98 ? -9.834 5.003 2.599 1.00 66.06 98 CYS A N 1
ATOM 781 C CA . CYS A 1 98 ? -8.835 5.521 1.675 1.00 66.06 98 CYS A CA 1
ATOM 782 C C . CYS A 1 98 ? -9.113 6.992 1.402 1.00 66.06 98 CYS A C 1
ATOM 784 O O . CYS A 1 98 ? -10.248 7.394 1.142 1.00 66.06 98 CYS A O 1
ATOM 786 N N . ILE A 1 99 ? -8.054 7.792 1.468 1.00 62.72 99 ILE A N 1
ATOM 787 C CA . ILE A 1 99 ? -8.081 9.207 1.132 1.00 62.72 99 ILE A CA 1
ATOM 788 C C . ILE A 1 99 ? -7.122 9.391 -0.036 1.00 62.72 99 ILE A C 1
ATOM 790 O O . ILE A 1 99 ? -5.934 9.100 0.072 1.00 62.72 99 ILE A O 1
ATOM 794 N N . ILE A 1 100 ? -7.657 9.848 -1.168 1.00 61.38 100 ILE A N 1
ATOM 795 C CA . ILE A 1 100 ? -6.898 10.062 -2.401 1.00 61.38 100 ILE A CA 1
ATOM 796 C C . ILE A 1 100 ? -6.921 11.547 -2.730 1.00 61.38 100 ILE A C 1
ATOM 798 O O . ILE A 1 100 ? -7.982 12.168 -2.810 1.00 61.38 100 ILE A O 1
ATOM 802 N N . LYS A 1 101 ? -5.746 12.120 -2.988 1.00 57.31 101 LYS A N 1
ATOM 803 C CA . LYS A 1 101 ? -5.646 13.474 -3.531 1.00 57.31 101 LYS A CA 1
ATOM 804 C C . LYS A 1 101 ? -6.090 13.459 -5.002 1.00 57.31 101 LYS A C 1
ATOM 806 O O . LYS A 1 101 ? -5.429 12.875 -5.859 1.00 57.31 101 LYS A O 1
ATOM 811 N N . ASN A 1 102 ? -7.228 14.095 -5.294 1.00 48.75 102 ASN A N 1
ATOM 812 C CA . ASN A 1 102 ? -7.887 14.053 -6.612 1.00 48.75 102 ASN A CA 1
ATOM 813 C C . ASN A 1 102 ? -7.165 14.883 -7.706 1.00 48.75 102 ASN A C 1
ATOM 815 O O . ASN A 1 102 ? -7.459 14.760 -8.889 1.00 48.75 102 ASN A O 1
ATOM 819 N N . LYS A 1 103 ? -6.193 15.732 -7.347 1.00 48.62 103 LYS A N 1
ATOM 820 C CA . LYS A 1 103 ? -5.406 16.516 -8.313 1.00 48.62 103 LYS A CA 1
ATOM 821 C C . LYS A 1 103 ? -3.920 16.469 -7.987 1.00 48.62 103 LYS A C 1
ATOM 823 O O . LYS A 1 103 ? -3.510 16.881 -6.903 1.00 48.62 103 LYS A O 1
ATOM 828 N N . ASP A 1 104 ? -3.129 16.076 -8.980 1.00 48.44 104 ASP A N 1
ATOM 829 C CA . ASP A 1 104 ? -1.719 16.441 -9.058 1.00 48.44 104 ASP A CA 1
ATOM 830 C C . ASP A 1 104 ? -1.667 17.917 -9.470 1.00 48.44 104 ASP A C 1
ATOM 832 O O . ASP A 1 104 ? -1.680 18.276 -10.649 1.00 48.44 104 ASP A O 1
ATOM 836 N N . THR A 1 105 ? -1.787 18.813 -8.492 1.00 42.28 105 THR A N 1
ATOM 837 C CA . THR A 1 105 ? -1.905 20.246 -8.771 1.00 42.28 105 THR A CA 1
ATOM 838 C C . THR A 1 105 ? -0.589 20.851 -9.272 1.00 42.28 105 THR A C 1
ATOM 840 O O . THR A 1 105 ? -0.581 22.020 -9.645 1.00 42.28 105 THR A O 1
ATOM 843 N N . ARG A 1 106 ? 0.524 20.094 -9.313 1.00 41.47 106 ARG A N 1
ATOM 844 C CA . ARG A 1 106 ? 1.900 20.623 -9.447 1.00 41.47 106 ARG A CA 1
ATOM 845 C C . ARG A 1 106 ? 2.235 21.696 -8.406 1.00 41.47 106 ARG A C 1
ATOM 847 O O . ARG A 1 106 ? 3.205 22.432 -8.575 1.00 41.47 106 ARG A O 1
ATOM 854 N N . ILE A 1 107 ? 1.415 21.824 -7.363 1.00 39.69 107 ILE A N 1
ATOM 855 C CA . ILE A 1 107 ? 1.609 22.824 -6.328 1.00 39.69 107 ILE A CA 1
ATOM 856 C C . ILE A 1 107 ? 2.499 22.208 -5.256 1.00 39.69 107 ILE A C 1
ATOM 858 O O . ILE A 1 107 ? 2.283 21.072 -4.831 1.00 39.69 107 ILE A O 1
ATOM 862 N N . ASP A 1 108 ? 3.494 22.989 -4.850 1.00 44.72 108 ASP A N 1
ATOM 863 C CA . ASP A 1 108 ? 4.351 22.750 -3.696 1.00 44.72 108 ASP A CA 1
ATOM 864 C C . ASP A 1 108 ? 3.536 22.254 -2.481 1.00 44.72 108 ASP A C 1
ATOM 866 O O . ASP A 1 108 ? 2.419 22.723 -2.223 1.00 44.72 108 ASP A O 1
ATOM 870 N N . ALA A 1 109 ? 4.114 21.329 -1.709 1.00 45.91 109 ALA A N 1
ATOM 871 C CA . ALA A 1 109 ? 3.534 20.728 -0.498 1.00 45.91 109 ALA A CA 1
ATOM 872 C C . ALA A 1 109 ? 3.309 21.746 0.653 1.00 45.91 109 ALA A C 1
ATOM 874 O O . ALA A 1 109 ? 2.931 21.382 1.769 1.00 45.91 109 ALA A O 1
ATOM 875 N N . ASN A 1 110 ? 3.540 23.033 0.377 1.00 44.28 110 ASN A N 1
ATOM 876 C CA . ASN A 1 110 ? 3.362 24.179 1.266 1.00 44.28 110 ASN A CA 1
ATOM 877 C C . ASN A 1 110 ? 2.184 25.097 0.873 1.00 44.28 110 ASN A C 1
ATOM 879 O O . ASN A 1 110 ? 2.113 26.226 1.348 1.00 44.28 110 ASN A O 1
ATOM 883 N N . SER A 1 111 ? 1.280 24.670 -0.015 1.00 51.28 111 SER A N 1
ATOM 884 C CA . SER A 1 111 ? 0.112 25.481 -0.405 1.00 51.28 111 SER A CA 1
ATOM 885 C C . SER A 1 111 ? -1.130 25.238 0.454 1.00 51.28 111 SER A C 1
ATOM 887 O O . SER A 1 111 ? -1.330 24.141 0.968 1.00 51.28 111 SER A O 1
ATOM 889 N N . ASP A 1 112 ? -2.018 26.235 0.530 1.00 50.31 112 ASP A N 1
ATOM 890 C CA . ASP A 1 112 ? -3.263 26.196 1.319 1.00 50.31 112 ASP A CA 1
ATOM 891 C C . ASP A 1 112 ? -4.185 24.999 0.991 1.00 50.31 112 ASP A C 1
ATOM 893 O O . ASP A 1 112 ? -4.868 24.473 1.867 1.00 50.31 112 ASP A O 1
ATOM 897 N N . ILE A 1 113 ? -4.166 24.505 -0.255 1.00 49.81 113 ILE A N 1
ATOM 898 C CA . ILE A 1 113 ? -4.916 23.306 -0.687 1.00 49.81 113 ILE A CA 1
ATOM 899 C C . ILE A 1 113 ? -4.356 22.029 -0.035 1.00 49.81 113 ILE A C 1
ATOM 901 O O . ILE A 1 113 ? -5.095 21.083 0.241 1.00 49.81 113 ILE A O 1
ATOM 905 N N . ASP A 1 114 ? -3.047 21.988 0.215 1.00 62.03 114 ASP A N 1
ATOM 906 C CA . ASP A 1 114 ? -2.396 20.869 0.894 1.00 62.03 114 ASP A CA 1
ATOM 907 C C . ASP A 1 114 ? -2.735 20.852 2.393 1.00 62.03 114 ASP A C 1
ATOM 909 O O . ASP A 1 114 ? -2.866 19.784 2.990 1.00 62.03 114 ASP A O 1
ATOM 913 N N . GLU A 1 115 ? -2.966 22.024 2.990 1.00 68.62 115 GLU A N 1
ATOM 914 C CA . GLU A 1 115 ? -3.391 22.151 4.387 1.00 68.62 115 GLU A CA 1
ATOM 915 C C . GLU A 1 115 ? -4.806 21.615 4.639 1.00 68.62 115 GLU A C 1
ATOM 917 O O . GLU A 1 115 ? -5.036 20.951 5.652 1.00 68.62 115 GLU A O 1
ATOM 922 N N . GLU A 1 116 ? -5.760 21.824 3.727 1.00 70.31 116 GLU A N 1
ATOM 923 C CA . GLU A 1 116 ? -7.096 21.217 3.850 1.00 70.31 116 GLU A CA 1
ATOM 924 C C . GLU A 1 116 ? -7.047 19.688 3.749 1.00 70.31 116 GLU A C 1
ATOM 926 O O . GLU A 1 116 ? -7.676 18.994 4.551 1.00 70.31 116 GLU A O 1
ATOM 931 N N . TYR A 1 117 ? -6.248 19.156 2.817 1.00 66.06 117 TYR A N 1
ATOM 932 C CA . TYR A 1 117 ? -6.041 17.715 2.666 1.00 66.06 117 TYR A CA 1
ATOM 933 C C . TYR A 1 117 ? -5.445 17.091 3.935 1.00 66.06 117 TYR A C 1
ATOM 935 O O . TYR A 1 117 ? -5.979 16.108 4.452 1.00 66.06 117 TYR A O 1
ATOM 943 N N . LYS A 1 118 ? -4.377 17.691 4.480 1.00 73.44 118 LYS A N 1
ATOM 944 C CA . LYS A 1 118 ? -3.745 17.242 5.731 1.00 73.44 118 LYS A CA 1
ATOM 945 C C . LYS A 1 118 ? -4.745 17.236 6.884 1.00 73.44 118 LYS A C 1
ATOM 947 O O . LYS A 1 118 ? -4.854 16.233 7.586 1.00 73.44 118 LYS A O 1
ATOM 952 N N . LYS A 1 119 ? -5.514 18.319 7.056 1.00 79.75 119 LYS A N 1
ATOM 953 C CA . LYS A 1 119 ? -6.539 18.429 8.109 1.00 79.75 119 LYS A CA 1
ATOM 954 C C . LYS A 1 119 ? -7.616 17.357 7.977 1.00 79.75 119 LYS A C 1
ATOM 956 O O . LYS A 1 119 ? -7.978 16.747 8.981 1.00 79.75 119 LYS A O 1
ATOM 961 N N . ALA A 1 120 ? -8.107 17.108 6.764 1.00 74.12 120 ALA A N 1
ATOM 962 C CA . ALA A 1 120 ? -9.090 16.058 6.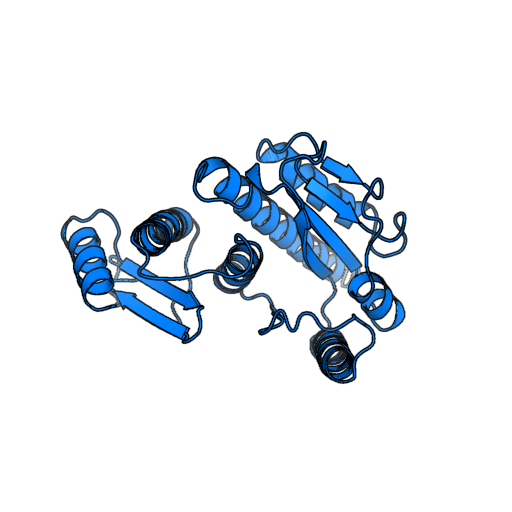513 1.00 74.12 120 ALA A CA 1
ATOM 963 C C . ALA A 1 120 ? -8.532 14.666 6.846 1.00 74.12 120 ALA A C 1
ATOM 965 O O . ALA A 1 120 ? -9.230 13.862 7.462 1.00 74.12 120 ALA A O 1
ATOM 966 N N . LEU A 1 121 ? -7.266 14.402 6.505 1.00 72.00 121 LEU A N 1
ATOM 967 C CA . LEU A 1 121 ? -6.609 13.128 6.790 1.00 72.00 121 LEU A CA 1
ATOM 968 C C . LEU A 1 121 ? -6.411 12.914 8.298 1.00 72.00 121 LEU A C 1
ATOM 970 O O . LEU A 1 121 ? -6.813 11.875 8.814 1.00 72.00 121 LEU A O 1
ATOM 974 N N . ILE A 1 122 ? -5.908 13.921 9.024 1.00 80.94 122 ILE A N 1
ATOM 975 C CA . ILE A 1 122 ? -5.784 13.886 10.495 1.00 80.94 122 ILE A CA 1
ATOM 976 C C . ILE A 1 122 ? -7.150 13.662 11.151 1.00 80.94 122 ILE A C 1
ATOM 978 O O . ILE A 1 122 ? -7.288 12.814 12.033 1.00 80.94 122 ILE A O 1
ATOM 982 N N . LYS A 1 123 ? -8.173 14.407 10.712 1.00 78.81 123 LYS A N 1
ATOM 983 C CA . LYS A 1 123 ? -9.533 14.273 11.238 1.00 78.81 123 LYS A CA 1
ATOM 984 C C . LYS A 1 123 ? -10.082 12.867 11.009 1.00 78.81 123 LYS A C 1
ATOM 986 O O . LYS A 1 123 ? -10.606 12.277 11.943 1.00 78.81 123 LYS A O 1
ATOM 991 N N . CYS A 1 124 ? -9.919 12.312 9.809 1.00 74.88 124 CYS A N 1
ATOM 992 C CA . CYS A 1 124 ? -10.360 10.954 9.503 1.00 74.88 124 CYS A CA 1
ATOM 993 C C . CYS A 1 124 ? -9.670 9.908 10.385 1.00 74.88 124 CYS A C 1
ATOM 995 O O . CYS A 1 124 ? -10.337 8.989 10.855 1.00 74.88 124 CYS A O 1
ATOM 997 N N . VAL A 1 125 ? -8.360 10.042 10.612 1.00 77.81 125 VAL A N 1
ATOM 998 C CA . VAL A 1 125 ? -7.602 9.115 11.463 1.00 77.81 125 VAL A CA 1
ATOM 999 C C . VAL A 1 125 ? -8.111 9.158 12.902 1.00 77.81 125 VAL A C 1
ATOM 1001 O O . VAL A 1 125 ? -8.418 8.111 13.463 1.00 77.81 125 VAL A O 1
ATOM 1004 N N . ASN A 1 126 ? -8.272 10.353 13.472 1.00 80.88 126 ASN A N 1
ATOM 1005 C CA . ASN A 1 126 ? -8.702 10.512 14.861 1.00 80.88 126 ASN A CA 1
ATOM 1006 C C . ASN A 1 126 ? -10.182 10.156 15.081 1.00 80.88 126 ASN A C 1
ATOM 1008 O O . ASN A 1 126 ? -10.497 9.453 16.037 1.00 80.88 126 ASN A O 1
ATOM 1012 N N . ASP A 1 127 ? -11.091 10.599 14.206 1.00 78.88 127 ASP A N 1
ATOM 1013 C CA . ASP A 1 127 ? -12.534 10.348 14.356 1.00 78.88 127 ASP A CA 1
ATOM 1014 C C . ASP A 1 127 ? -12.888 8.856 14.270 1.00 78.88 127 ASP A C 1
ATOM 1016 O O . ASP A 1 127 ? -13.877 8.422 14.859 1.00 78.88 127 ASP A O 1
ATOM 1020 N N . ASN A 1 128 ? -12.102 8.084 13.514 1.00 72.69 128 ASN A N 1
ATOM 1021 C CA . ASN A 1 128 ? -12.352 6.665 13.261 1.00 72.69 128 ASN A CA 1
ATOM 1022 C C . ASN A 1 128 ? -11.390 5.736 14.018 1.00 72.69 128 ASN A C 1
ATOM 1024 O O . ASN A 1 128 ? -11.388 4.539 13.740 1.00 72.69 128 ASN A O 1
ATOM 1028 N N . ASP A 1 129 ? -10.574 6.275 14.933 1.00 75.31 129 ASP A N 1
ATOM 1029 C CA . ASP A 1 129 ? -9.552 5.535 15.693 1.00 75.31 129 ASP A CA 1
ATOM 1030 C C . ASP A 1 129 ? -8.678 4.637 14.792 1.00 75.31 129 ASP A C 1
ATOM 1032 O O . ASP A 1 129 ? -8.453 3.451 15.049 1.00 75.31 129 ASP A O 1
ATOM 1036 N N . ILE A 1 130 ? -8.218 5.190 13.664 1.00 79.62 130 ILE A N 1
ATOM 1037 C CA . ILE A 1 130 ? -7.377 4.453 12.718 1.00 79.62 130 ILE A CA 1
ATOM 1038 C C . ILE A 1 130 ? -6.002 4.249 13.354 1.00 79.62 130 ILE A C 1
ATOM 1040 O O . ILE A 1 130 ? -5.307 5.207 13.677 1.00 79.62 130 ILE A O 1
ATOM 1044 N N . ARG A 1 131 ? -5.591 2.985 13.495 1.00 84.75 131 ARG A N 1
ATOM 1045 C CA . ARG A 1 131 ? -4.328 2.606 14.154 1.00 84.75 131 ARG A CA 1
ATOM 1046 C C . ARG A 1 131 ? -3.168 2.325 13.203 1.00 84.75 131 ARG A C 1
ATOM 1048 O O . ARG A 1 131 ? -2.033 2.269 13.657 1.00 84.75 131 ARG A O 1
ATOM 1055 N N . LEU A 1 132 ? -3.449 2.165 11.911 1.00 88.81 132 LEU A N 1
ATOM 1056 C CA . LEU A 1 132 ? -2.452 1.952 10.865 1.00 88.81 132 LEU A CA 1
ATOM 1057 C C . LEU A 1 132 ? -2.791 2.808 9.647 1.00 88.81 132 LEU A C 1
ATOM 1059 O O . LEU A 1 132 ? -3.896 2.724 9.112 1.00 88.81 132 LEU A O 1
ATOM 1063 N N . VAL A 1 133 ? -1.818 3.582 9.183 1.00 87.31 133 VAL A N 1
ATOM 1064 C CA . VAL A 1 133 ? -1.889 4.385 7.964 1.00 87.31 133 VAL A CA 1
ATOM 1065 C C . VAL A 1 133 ? -0.776 3.943 7.020 1.00 87.31 133 VAL A C 1
ATOM 1067 O O . VAL A 1 133 ? 0.407 4.028 7.349 1.00 87.31 133 VAL A O 1
ATOM 1070 N N . LEU A 1 134 ? -1.159 3.485 5.828 1.00 92.69 134 LEU A N 1
ATOM 1071 C CA . LEU A 1 134 ? -0.227 3.164 4.748 1.00 92.69 134 LEU A CA 1
ATOM 1072 C C . LEU A 1 134 ? -0.239 4.304 3.725 1.00 92.69 134 LEU A C 1
ATOM 1074 O O . LEU A 1 134 ? -1.247 4.534 3.058 1.00 92.69 134 LEU A O 1
ATOM 1078 N N . ASP A 1 135 ? 0.875 5.019 3.616 1.00 89.94 135 ASP A N 1
ATOM 1079 C CA . ASP A 1 135 ? 1.058 6.123 2.673 1.00 89.94 135 ASP A CA 1
ATOM 1080 C C . ASP A 1 135 ? 1.707 5.585 1.389 1.00 89.94 135 ASP A C 1
ATOM 1082 O O . ASP A 1 135 ? 2.913 5.340 1.341 1.00 89.94 135 ASP A O 1
ATOM 1086 N N . LEU A 1 136 ? 0.892 5.310 0.367 1.00 86.44 136 LEU A N 1
ATOM 1087 C CA . LEU A 1 136 ? 1.341 4.658 -0.866 1.00 86.44 136 LEU A CA 1
ATOM 1088 C C . LEU A 1 136 ? 1.913 5.671 -1.865 1.00 86.44 136 LEU A C 1
ATOM 1090 O O . LEU A 1 136 ? 1.216 6.580 -2.314 1.00 86.44 136 LEU A O 1
ATOM 1094 N N . HIS A 1 137 ? 3.147 5.433 -2.305 1.00 85.94 137 HIS A N 1
ATOM 1095 C CA . HIS A 1 137 ? 3.866 6.240 -3.288 1.00 85.94 137 HIS A CA 1
ATOM 1096 C C . HIS A 1 137 ? 4.417 5.389 -4.430 1.00 85.94 137 HIS A C 1
ATOM 1098 O O . HIS A 1 137 ? 4.469 4.157 -4.392 1.00 85.94 137 HIS A O 1
ATOM 1104 N N . GLY A 1 138 ? 4.773 6.072 -5.512 1.00 88.44 138 GLY A N 1
ATOM 1105 C CA . GLY A 1 138 ? 5.308 5.452 -6.709 1.00 88.44 138 GLY A CA 1
ATOM 1106 C C . GLY A 1 138 ? 6.748 5.864 -6.984 1.00 88.44 138 GLY A C 1
ATOM 1107 O O . GLY A 1 138 ? 7.008 6.998 -7.381 1.00 88.44 138 GLY A O 1
ATOM 1108 N N . ALA A 1 139 ? 7.663 4.901 -6.963 1.00 90.31 139 ALA A N 1
ATOM 1109 C CA . ALA A 1 139 ? 9.058 5.113 -7.317 1.00 90.31 139 ALA A CA 1
ATOM 1110 C C . ALA A 1 139 ? 9.319 4.937 -8.827 1.00 90.31 139 ALA A C 1
ATOM 1112 O O . ALA A 1 139 ? 8.545 4.301 -9.554 1.00 90.31 139 ALA A O 1
ATOM 1113 N N . LYS A 1 140 ? 10.416 5.525 -9.326 1.00 90.19 140 LYS A N 1
ATOM 1114 C CA . LYS A 1 140 ? 10.882 5.330 -10.713 1.00 90.19 140 LYS A CA 1
ATOM 1115 C C . LYS A 1 140 ? 11.388 3.898 -10.905 1.00 90.19 140 LYS A C 1
ATOM 1117 O O . LYS A 1 140 ? 11.942 3.321 -9.981 1.00 90.19 140 LYS A O 1
ATOM 1122 N N . GLU A 1 141 ? 11.267 3.374 -12.123 1.00 91.50 141 GLU A N 1
ATOM 1123 C CA . GLU A 1 141 ? 11.735 2.020 -12.471 1.00 91.50 141 GLU A CA 1
ATOM 1124 C C . GLU A 1 141 ? 13.231 1.812 -12.221 1.00 91.50 141 GLU A C 1
ATOM 1126 O O . GLU A 1 141 ? 13.654 0.738 -11.816 1.00 91.50 141 GLU A O 1
ATOM 1131 N N . THR A 1 142 ? 14.020 2.872 -12.407 1.00 93.81 142 THR A N 1
ATOM 1132 C CA . THR A 1 142 ? 15.479 2.875 -12.255 1.00 93.81 142 THR A CA 1
ATOM 1133 C C . THR A 1 142 ? 15.959 2.814 -10.804 1.00 93.81 142 THR A C 1
ATOM 1135 O O . THR A 1 142 ? 17.161 2.909 -10.580 1.00 93.81 142 THR A O 1
ATOM 1138 N N . ARG A 1 143 ? 15.055 2.767 -9.816 1.00 94.75 143 ARG A N 1
ATOM 1139 C CA . ARG A 1 143 ? 15.442 2.573 -8.413 1.00 94.75 143 ARG A CA 1
ATOM 1140 C C . ARG A 1 143 ? 15.866 1.120 -8.191 1.00 94.75 143 ARG A C 1
ATOM 1142 O O . ARG A 1 143 ? 15.312 0.205 -8.795 1.00 94.75 143 ARG A O 1
ATOM 1149 N N . ASP A 1 144 ? 16.833 0.942 -7.311 1.00 95.25 144 ASP A N 1
ATOM 1150 C CA . ASP A 1 144 ? 17.484 -0.309 -6.918 1.00 95.25 144 ASP A CA 1
ATOM 1151 C C . ASP A 1 144 ? 16.760 -1.024 -5.767 1.00 95.25 144 ASP A C 1
ATOM 1153 O O . ASP A 1 144 ? 17.401 -1.623 -4.919 1.00 95.25 144 ASP A O 1
ATOM 1157 N N . PHE A 1 145 ? 15.430 -0.929 -5.740 1.00 97.62 145 PHE A N 1
ATOM 1158 C CA . PHE A 1 145 ? 14.565 -1.675 -4.829 1.00 97.62 145 PHE A CA 1
ATOM 1159 C C . PHE A 1 145 ? 13.279 -2.095 -5.545 1.00 97.62 145 PHE A C 1
ATOM 1161 O O . PHE A 1 145 ? 12.869 -1.478 -6.541 1.00 97.62 145 PHE A O 1
ATOM 1168 N N . ASP A 1 146 ? 12.614 -3.12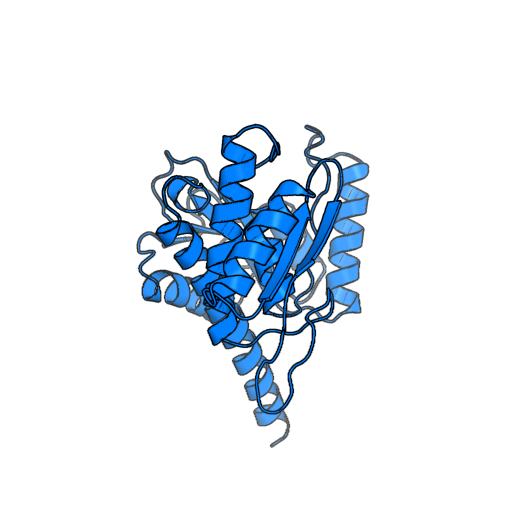6 -5.030 1.00 97.88 146 ASP A N 1
ATOM 1169 C CA . ASP A 1 146 ? 11.257 -3.500 -5.426 1.00 97.88 146 ASP A CA 1
ATOM 1170 C C . ASP A 1 146 ? 10.227 -2.651 -4.671 1.00 97.88 146 ASP A C 1
ATOM 1172 O O . ASP A 1 146 ? 9.346 -2.030 -5.279 1.00 97.88 146 ASP A O 1
ATOM 1176 N N . VAL A 1 147 ? 10.392 -2.592 -3.348 1.00 98.31 147 VAL A N 1
ATOM 1177 C CA . VAL A 1 147 ? 9.603 -1.781 -2.419 1.00 98.31 147 VAL A CA 1
ATOM 1178 C C . VAL A 1 147 ? 10.546 -1.116 -1.415 1.00 98.31 147 VAL A C 1
ATOM 1180 O O . VAL A 1 147 ? 11.508 -1.731 -0.964 1.00 98.31 147 VAL A O 1
ATOM 1183 N N . GLU A 1 148 ? 10.277 0.131 -1.042 1.00 98.31 148 GLU A N 1
ATOM 1184 C CA . GLU A 1 148 ? 10.965 0.782 0.075 1.00 98.31 148 GLU A CA 1
ATOM 1185 C C . GLU A 1 148 ? 9.969 1.251 1.141 1.00 98.31 148 GLU A C 1
ATOM 1187 O O . GLU A 1 148 ? 8.956 1.881 0.832 1.00 98.31 148 GLU A O 1
ATOM 1192 N N . LEU A 1 149 ? 10.268 0.941 2.405 1.00 98.50 149 LEU A N 1
ATOM 1193 C CA . LEU A 1 149 ? 9.478 1.310 3.575 1.00 98.50 149 LEU A CA 1
ATOM 1194 C C . LEU A 1 149 ? 10.107 2.515 4.290 1.00 98.50 149 LEU A C 1
ATOM 1196 O O . LEU A 1 149 ? 11.204 2.437 4.853 1.00 98.50 149 LEU A O 1
ATOM 1200 N N . GLY A 1 150 ? 9.395 3.640 4.292 1.00 97.56 150 GLY A N 1
ATOM 1201 C CA . GLY A 1 150 ? 9.776 4.869 4.985 1.00 97.56 150 GLY A CA 1
ATOM 1202 C C . GLY A 1 150 ? 9.019 5.028 6.301 1.00 97.56 150 GLY A C 1
ATOM 1203 O O . GLY A 1 150 ? 7.795 5.137 6.306 1.00 97.56 150 GLY A O 1
ATOM 1204 N N . THR A 1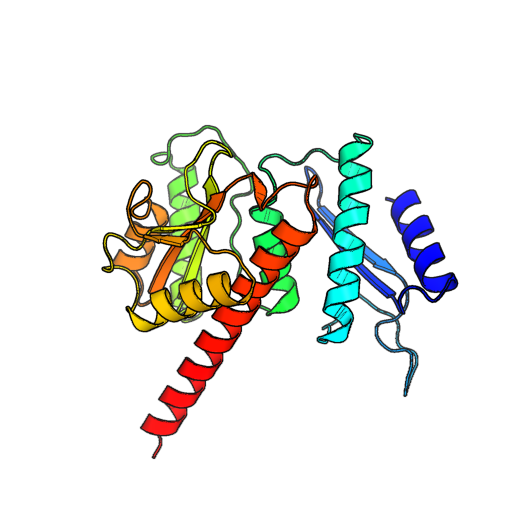 151 ? 9.739 5.065 7.423 1.00 97.19 151 THR A N 1
ATOM 1205 C CA . THR A 1 151 ? 9.157 5.051 8.782 1.00 97.19 151 THR A CA 1
ATOM 1206 C C . THR A 1 151 ? 9.772 6.094 9.724 1.00 97.19 151 THR A C 1
ATOM 1208 O O . THR A 1 151 ? 9.723 5.962 10.948 1.00 97.19 151 THR A O 1
ATOM 1211 N N . LEU A 1 152 ? 10.369 7.144 9.168 1.00 95.81 152 LEU A N 1
ATOM 1212 C CA . LEU A 1 152 ? 11.231 8.139 9.817 1.00 95.81 152 LEU A CA 1
ATOM 1213 C C . LEU A 1 152 ? 12.324 7.488 10.674 1.00 95.81 152 LEU A C 1
ATOM 1215 O O . LEU A 1 152 ? 12.540 7.874 11.820 1.00 95.81 152 LEU A O 1
ATOM 1219 N N . ASN A 1 153 ? 13.030 6.509 10.100 1.00 95.62 153 ASN A N 1
ATOM 1220 C CA . ASN A 1 153 ? 14.011 5.667 10.795 1.00 95.62 153 ASN A CA 1
ATOM 1221 C C . ASN A 1 153 ? 13.393 4.903 11.984 1.00 95.62 153 ASN A C 1
ATOM 1223 O O . ASN A 1 153 ? 13.915 4.953 13.097 1.00 95.62 153 ASN A O 1
ATOM 1227 N N . ASN A 1 154 ? 12.290 4.186 11.733 1.00 94.50 154 ASN A N 1
ATOM 1228 C CA . ASN A 1 154 ? 11.561 3.354 12.705 1.00 94.50 154 ASN A CA 1
ATOM 1229 C C . ASN A 1 154 ? 10.885 4.123 13.849 1.00 94.50 154 ASN A C 1
ATOM 1231 O O . ASN A 1 154 ? 10.566 3.540 14.880 1.00 94.50 154 ASN A O 1
ATOM 1235 N N . LEU A 1 155 ? 10.663 5.426 13.674 1.00 96.19 155 LEU A N 1
ATOM 1236 C CA . LEU A 1 155 ? 9.960 6.250 14.654 1.00 96.19 155 LEU A CA 1
ATOM 1237 C C . LEU A 1 155 ? 8.438 6.135 14.516 1.00 96.19 155 LEU A C 1
ATOM 1239 O O . LEU A 1 155 ? 7.733 6.197 15.511 1.00 96.19 155 LEU A O 1
ATOM 1243 N N . THR A 1 156 ? 7.938 6.012 13.286 1.00 94.81 156 THR A N 1
ATOM 1244 C CA . THR A 1 156 ? 6.504 6.205 12.994 1.00 94.81 156 THR A CA 1
ATOM 1245 C C . THR A 1 156 ? 5.648 4.953 13.034 1.00 94.81 156 THR A C 1
ATOM 1247 O O . THR A 1 156 ? 4.437 5.073 12.908 1.00 94.81 156 THR A O 1
ATOM 1250 N N . ALA A 1 157 ? 6.234 3.773 13.216 1.00 92.69 157 ALA A N 1
ATOM 1251 C CA . ALA A 1 157 ? 5.482 2.532 13.327 1.00 92.69 157 ALA A CA 1
ATOM 1252 C C . ALA A 1 157 ? 6.205 1.523 14.221 1.00 92.69 157 ALA A C 1
ATOM 1254 O O . ALA A 1 157 ? 7.438 1.452 14.216 1.00 92.69 157 ALA A O 1
ATOM 1255 N N . ASP A 1 158 ? 5.432 0.703 14.934 1.00 90.94 158 ASP A N 1
ATOM 1256 C CA . ASP A 1 158 ? 5.948 -0.436 15.691 1.00 90.94 158 ASP A CA 1
ATOM 1257 C C . ASP A 1 158 ? 6.803 -1.361 14.804 1.00 90.94 158 ASP A C 1
ATOM 1259 O O . ASP A 1 158 ? 6.396 -1.764 13.712 1.00 90.94 158 ASP A O 1
ATOM 1263 N N . PHE A 1 159 ? 7.956 -1.807 15.321 1.00 92.94 159 PHE A N 1
ATOM 1264 C CA . PHE A 1 159 ? 8.861 -2.724 14.607 1.00 92.94 159 PHE A CA 1
ATOM 1265 C C . PHE A 1 159 ? 8.142 -3.975 14.086 1.00 92.94 159 PHE A C 1
ATOM 1267 O O . PHE A 1 159 ? 8.380 -4.425 12.970 1.00 92.94 159 PHE A O 1
ATOM 1274 N N . SER A 1 160 ? 7.225 -4.520 14.887 1.00 91.06 160 SER A N 1
ATOM 1275 C CA . SER A 1 160 ? 6.428 -5.681 14.490 1.00 91.06 160 SER A CA 1
ATOM 1276 C C . SER A 1 160 ? 5.496 -5.400 13.304 1.00 91.06 160 SER A C 1
ATOM 1278 O O . SER A 1 160 ? 5.368 -6.255 12.441 1.00 91.06 160 SER A O 1
ATOM 1280 N N . SER A 1 161 ? 4.896 -4.208 13.224 1.00 89.38 161 SER A N 1
ATOM 1281 C CA . SER A 1 161 ? 4.033 -3.802 12.106 1.00 89.38 161 SER A CA 1
ATOM 1282 C C . SER A 1 161 ? 4.844 -3.643 10.815 1.00 89.38 161 SER A C 1
ATOM 1284 O O . SER A 1 161 ? 4.418 -4.085 9.751 1.00 89.38 161 SER A O 1
ATOM 1286 N N . ILE A 1 162 ? 6.045 -3.059 10.920 1.00 95.75 162 ILE A N 1
ATOM 1287 C CA . ILE A 1 162 ? 6.984 -2.909 9.797 1.00 95.75 162 ILE A CA 1
ATOM 1288 C C . ILE A 1 162 ? 7.417 -4.283 9.278 1.00 95.75 162 ILE A C 1
ATOM 1290 O O . ILE A 1 162 ? 7.376 -4.534 8.077 1.00 95.75 162 ILE A O 1
ATOM 1294 N N . ARG A 1 163 ? 7.799 -5.176 10.193 1.00 95.38 163 ARG A N 1
ATOM 1295 C CA . ARG A 1 163 ? 8.280 -6.516 9.862 1.00 95.38 163 ARG A CA 1
ATOM 1296 C C . ARG A 1 163 ? 7.195 -7.395 9.245 1.00 95.38 163 ARG A C 1
ATOM 1298 O O . ARG A 1 163 ? 7.464 -8.069 8.265 1.00 95.38 163 ARG A O 1
ATOM 1305 N N . GLU A 1 164 ? 5.974 -7.366 9.773 1.00 93.25 164 GLU A N 1
ATOM 1306 C CA . GLU A 1 164 ? 4.842 -8.110 9.197 1.00 93.25 164 GLU A CA 1
ATOM 1307 C C . GLU A 1 164 ? 4.537 -7.651 7.760 1.00 93.25 164 GLU A C 1
ATOM 1309 O O . GLU A 1 164 ? 4.210 -8.459 6.892 1.00 93.25 164 GLU A O 1
ATOM 1314 N N . LEU A 1 165 ? 4.672 -6.349 7.487 1.00 96.12 165 LEU A N 1
ATOM 1315 C CA . LEU A 1 165 ? 4.526 -5.812 6.138 1.00 96.12 165 LEU A CA 1
ATOM 1316 C C . LEU A 1 165 ? 5.655 -6.280 5.207 1.00 96.12 165 LEU A C 1
ATOM 1318 O O . LEU A 1 165 ? 5.374 -6.704 4.087 1.00 96.12 165 LEU A O 1
ATOM 1322 N N . GLU A 1 166 ? 6.905 -6.217 5.665 1.00 98.12 166 GLU A N 1
ATOM 1323 C CA . GLU A 1 166 ? 8.076 -6.717 4.935 1.00 98.12 166 GLU A CA 1
ATOM 1324 C C . GLU A 1 166 ? 7.950 -8.217 4.626 1.00 98.12 166 GLU A C 1
ATOM 1326 O O . GLU A 1 166 ? 8.046 -8.615 3.467 1.00 98.12 166 GLU A O 1
ATOM 1331 N N . GLU A 1 167 ? 7.652 -9.043 5.632 1.00 97.44 167 GLU A N 1
ATOM 1332 C CA . GLU A 1 167 ? 7.471 -10.492 5.488 1.00 97.44 167 GLU A CA 1
ATOM 1333 C C . GLU A 1 167 ? 6.369 -10.813 4.471 1.00 97.44 167 GLU A C 1
ATOM 1335 O O . GLU A 1 167 ? 6.565 -11.658 3.600 1.00 97.44 167 GLU A O 1
ATOM 1340 N N . SER A 1 168 ? 5.265 -10.061 4.476 1.00 97.56 168 SER A N 1
ATOM 1341 C CA . SER A 1 168 ? 4.207 -10.217 3.476 1.00 97.56 168 SER A CA 1
ATOM 1342 C C . SER A 1 168 ? 4.674 -9.906 2.044 1.00 97.56 168 SER A C 1
ATOM 1344 O O . SER A 1 168 ? 4.214 -10.531 1.086 1.00 97.56 168 SER A O 1
ATOM 1346 N N . PHE A 1 169 ? 5.597 -8.962 1.839 1.00 98.38 169 PHE A N 1
ATOM 1347 C CA . PHE A 1 169 ? 6.200 -8.748 0.517 1.00 98.38 169 PHE A CA 1
ATOM 1348 C C . PHE A 1 169 ? 7.089 -9.928 0.108 1.00 98.38 169 PHE A C 1
ATOM 1350 O O . PHE A 1 169 ? 6.924 -10.472 -0.990 1.00 98.38 169 PHE A O 1
ATOM 1357 N N . LEU A 1 170 ? 7.954 -10.382 1.016 1.00 97.94 170 LEU A N 1
ATOM 1358 C CA . LEU A 1 170 ? 8.854 -11.513 0.784 1.00 97.94 170 LEU A CA 1
ATOM 1359 C C . LEU A 1 170 ? 8.080 -12.800 0.442 1.00 97.94 170 LEU A C 1
ATOM 1361 O O . LEU A 1 170 ? 8.410 -13.483 -0.527 1.00 97.94 170 LEU A O 1
ATOM 1365 N N . GLU A 1 171 ? 7.001 -13.099 1.171 1.00 97.00 171 GLU A N 1
ATOM 1366 C CA . GLU A 1 171 ? 6.151 -14.282 0.961 1.00 97.00 171 GLU A CA 1
ATOM 1367 C C . GLU A 1 171 ? 5.497 -14.326 -0.427 1.00 97.00 171 GLU A C 1
ATOM 1369 O O . GLU A 1 171 ? 5.288 -15.404 -0.986 1.00 97.00 171 GLU A O 1
ATOM 1374 N N . HIS A 1 172 ? 5.219 -13.165 -1.023 1.00 96.38 172 HIS A N 1
ATOM 1375 C CA . HIS A 1 172 ? 4.652 -13.068 -2.372 1.00 96.38 172 HIS A CA 1
ATOM 1376 C C . HIS A 1 172 ? 5.737 -12.895 -3.454 1.00 96.38 172 HIS A C 1
ATOM 1378 O O . HIS A 1 172 ? 5.441 -12.653 -4.629 1.00 96.38 172 HIS A O 1
ATOM 1384 N N . GLY A 1 173 ? 7.011 -13.069 -3.089 1.00 96.44 173 GLY A N 1
ATOM 1385 C CA . GLY A 1 173 ? 8.147 -13.062 -4.007 1.00 96.44 173 GLY A CA 1
ATOM 1386 C C . GLY A 1 173 ? 8.564 -11.666 -4.466 1.00 96.44 173 GLY A C 1
ATOM 1387 O O . GLY A 1 173 ? 8.988 -11.514 -5.617 1.00 96.44 173 GLY A O 1
ATOM 1388 N N . ILE A 1 174 ? 8.398 -10.667 -3.599 1.00 97.88 174 ILE A N 1
ATOM 1389 C CA . ILE A 1 174 ? 8.963 -9.320 -3.719 1.00 97.88 174 ILE A CA 1
ATOM 1390 C C . ILE A 1 174 ? 10.150 -9.282 -2.759 1.00 97.88 174 ILE A C 1
ATOM 1392 O O . ILE A 1 174 ? 9.962 -9.169 -1.554 1.00 97.88 174 ILE A O 1
ATOM 1396 N N . ASN A 1 175 ? 11.360 -9.468 -3.287 1.00 95.62 175 ASN A N 1
ATOM 1397 C CA . ASN A 1 175 ? 12.519 -9.841 -2.469 1.00 95.62 175 ASN A CA 1
ATOM 1398 C C . ASN A 1 175 ? 13.401 -8.652 -2.080 1.00 95.62 175 ASN A C 1
ATOM 1400 O O . ASN A 1 175 ? 14.157 -8.751 -1.119 1.00 95.62 175 ASN A O 1
ATOM 1404 N N . ASP A 1 176 ? 13.339 -7.554 -2.834 1.00 97.81 176 ASP A N 1
ATOM 1405 C CA . ASP A 1 176 ? 14.180 -6.379 -2.606 1.00 97.81 176 ASP A CA 1
ATOM 1406 C C . ASP A 1 176 ? 13.393 -5.289 -1.867 1.00 97.81 176 ASP A C 1
ATOM 1408 O O . ASP A 1 176 ? 12.958 -4.286 -2.449 1.00 97.81 176 ASP A O 1
ATOM 1412 N N . VAL A 1 177 ? 13.126 -5.558 -0.586 1.00 98.31 177 VAL A N 1
ATOM 1413 C CA . VAL A 1 177 ? 12.425 -4.647 0.325 1.00 98.31 177 VAL A CA 1
ATOM 1414 C C . VAL A 1 177 ? 13.460 -3.891 1.153 1.00 98.31 177 VAL A C 1
ATOM 1416 O O . VAL A 1 177 ? 14.193 -4.479 1.945 1.00 98.31 177 VAL A O 1
ATOM 1419 N N . THR A 1 178 ? 13.547 -2.576 0.959 1.00 98.31 178 THR A N 1
ATOM 1420 C CA . THR A 1 178 ? 14.513 -1.712 1.659 1.00 98.31 178 THR A CA 1
ATOM 1421 C C . THR A 1 178 ? 13.817 -0.790 2.657 1.00 98.31 178 THR A C 1
ATOM 1423 O O . THR A 1 178 ? 12.602 -0.607 2.611 1.00 98.31 178 THR A O 1
ATOM 1426 N N . HIS A 1 179 ? 14.567 -0.235 3.612 1.00 98.25 179 HIS A N 1
ATOM 1427 C CA . HIS A 1 179 ? 14.002 0.537 4.721 1.00 98.25 179 HIS A CA 1
ATOM 1428 C C . HIS A 1 179 ? 14.780 1.837 4.923 1.00 98.25 179 HIS A C 1
ATOM 1430 O O . HIS A 1 179 ? 15.966 1.808 5.253 1.00 98.25 179 HIS A O 1
ATOM 1436 N N . ASN A 1 180 ? 14.098 2.981 4.826 1.00 97.06 180 ASN A N 1
ATOM 1437 C CA . ASN A 1 180 ? 14.645 4.305 5.149 1.00 97.06 180 ASN A CA 1
ATOM 1438 C C . ASN A 1 180 ? 15.970 4.667 4.428 1.00 97.06 180 ASN A C 1
ATOM 1440 O O . ASN A 1 180 ? 16.767 5.458 4.949 1.00 97.06 180 ASN A O 1
ATOM 1444 N N . CYS A 1 181 ? 16.222 4.108 3.245 1.00 94.56 181 CYS A N 1
ATOM 1445 C CA . CYS A 1 181 ? 17.432 4.329 2.461 1.00 94.56 181 CYS A CA 1
ATOM 1446 C C . CYS A 1 181 ? 17.336 5.634 1.658 1.00 94.56 181 CYS A C 1
ATOM 1448 O O . CYS A 1 181 ? 18.013 6.617 1.967 1.00 94.56 181 CYS A O 1
ATOM 1450 N N . GLN A 1 182 ? 16.481 5.653 0.636 1.00 94.88 182 GLN A N 1
ATOM 1451 C CA . GLN A 1 182 ? 16.229 6.795 -0.241 1.00 94.88 182 GLN A CA 1
ATOM 1452 C C . GLN A 1 182 ? 14.980 7.566 0.194 1.00 94.88 182 GLN A C 1
ATOM 1454 O O . GLN A 1 182 ? 14.922 8.785 0.015 1.00 94.88 182 GLN A O 1
ATOM 1459 N N . PHE A 1 183 ? 14.014 6.884 0.810 1.00 93.31 183 PHE A N 1
ATOM 1460 C CA . PHE A 1 183 ? 12.745 7.444 1.254 1.00 93.31 183 PHE A CA 1
ATOM 1461 C C . PHE A 1 183 ? 12.519 7.133 2.730 1.00 93.31 183 PHE A C 1
ATOM 1463 O O . PHE A 1 183 ? 12.126 6.043 3.129 1.00 93.31 183 PHE A O 1
ATOM 1470 N N . LYS A 1 184 ? 12.761 8.137 3.575 1.00 95.06 184 LYS A N 1
ATOM 1471 C CA . LYS A 1 184 ? 12.639 7.992 5.031 1.00 95.06 184 LYS A CA 1
ATOM 1472 C C . LYS A 1 184 ? 11.223 8.196 5.551 1.00 95.06 184 LYS A C 1
ATOM 1474 O O . LYS A 1 184 ? 11.019 8.009 6.734 1.00 95.06 184 LYS A O 1
ATOM 1479 N N . GLY A 1 185 ? 10.261 8.590 4.725 1.00 83.94 185 GLY A N 1
ATOM 1480 C CA . GLY A 1 185 ? 8.953 9.078 5.169 1.00 83.94 185 GLY A CA 1
ATOM 1481 C C . GLY A 1 185 ? 8.813 10.582 4.929 1.00 83.94 185 GLY A C 1
ATOM 1482 O O . GLY A 1 185 ? 9.707 11.372 5.243 1.00 83.94 185 GLY A O 1
ATOM 1483 N N . GLY A 1 186 ? 7.705 10.960 4.305 1.00 83.06 186 GLY A N 1
ATOM 1484 C CA . GLY A 1 186 ? 7.447 12.288 3.779 1.00 83.06 186 GLY A CA 1
ATOM 1485 C C . GLY A 1 186 ? 6.690 13.191 4.747 1.00 83.06 186 GLY A C 1
ATOM 1486 O O . GLY A 1 186 ? 6.562 12.933 5.946 1.00 83.06 186 GLY A O 1
ATOM 1487 N N . VAL A 1 187 ? 6.167 14.287 4.194 1.00 82.56 187 VAL A N 1
ATOM 1488 C CA . VAL A 1 187 ? 5.408 15.297 4.946 1.00 82.56 187 VAL A CA 1
ATOM 1489 C C . VAL A 1 187 ? 4.169 14.681 5.601 1.00 82.56 187 VAL A C 1
ATOM 1491 O O . VAL A 1 187 ? 3.935 14.924 6.783 1.00 82.56 187 VAL A O 1
ATOM 1494 N N . ILE A 1 188 ? 3.414 13.849 4.874 1.00 81.00 188 ILE A N 1
ATOM 1495 C CA . ILE A 1 188 ? 2.214 13.185 5.404 1.00 81.00 188 ILE A CA 1
ATOM 1496 C C . ILE A 1 188 ? 2.584 12.232 6.540 1.00 81.00 188 ILE A C 1
ATOM 1498 O O . ILE A 1 188 ? 2.027 12.359 7.628 1.00 81.00 188 ILE A O 1
ATOM 1502 N N . THR A 1 189 ? 3.584 11.367 6.342 1.00 82.56 189 THR A N 1
ATOM 1503 C CA . THR A 1 189 ? 4.093 10.456 7.380 1.00 82.56 189 THR A CA 1
ATOM 1504 C C . THR A 1 189 ? 4.410 11.194 8.681 1.00 82.56 189 THR A C 1
ATOM 1506 O O . THR A 1 189 ? 3.943 10.813 9.752 1.00 82.56 189 THR A O 1
ATOM 1509 N N . LYS A 1 190 ? 5.150 12.307 8.585 1.00 89.31 190 LYS A N 1
ATOM 1510 C CA . LYS A 1 190 ? 5.541 13.120 9.742 1.00 89.31 190 LYS A CA 1
ATOM 1511 C C . LYS A 1 190 ? 4.352 13.788 10.432 1.00 89.31 190 LYS A C 1
ATOM 1513 O O . LYS A 1 190 ? 4.307 13.826 11.659 1.00 89.31 190 LYS A O 1
ATOM 1518 N N . ILE A 1 191 ? 3.424 14.348 9.660 1.00 88.19 191 ILE A N 1
ATOM 1519 C CA . ILE A 1 191 ? 2.278 15.087 10.199 1.00 88.19 191 ILE A CA 1
ATOM 1520 C C . ILE A 1 191 ? 1.307 14.149 10.914 1.00 88.19 191 ILE A C 1
ATOM 1522 O O . ILE A 1 191 ? 0.871 14.470 12.015 1.00 88.19 191 ILE A O 1
ATOM 1526 N N . ILE A 1 192 ? 1.000 12.992 10.324 1.00 84.88 192 ILE A N 1
ATOM 1527 C CA . ILE A 1 192 ? 0.059 12.037 10.917 1.00 84.88 192 ILE A CA 1
ATOM 1528 C C . ILE A 1 192 ? 0.625 11.416 12.178 1.00 84.88 192 ILE A C 1
ATOM 1530 O O . ILE A 1 192 ? -0.051 11.433 13.204 1.00 84.88 192 ILE A O 1
ATOM 1534 N N . TYR A 1 193 ? 1.879 10.970 12.148 1.00 91.25 193 TYR A N 1
ATOM 1535 C CA . TYR A 1 193 ? 2.525 10.465 13.354 1.00 91.25 193 TYR A CA 1
ATOM 1536 C C . TYR A 1 193 ? 2.583 11.525 14.468 1.00 91.25 193 TYR A C 1
ATOM 1538 O O . TYR A 1 193 ? 2.356 11.228 15.633 1.00 91.25 193 TYR A O 1
ATOM 1546 N N . GLY A 1 194 ? 2.843 12.791 14.123 1.00 93.75 194 GLY A N 1
ATOM 1547 C CA . GLY A 1 194 ? 2.927 13.871 15.109 1.00 93.75 194 GLY A CA 1
ATOM 1548 C C . GLY A 1 194 ? 1.591 14.311 15.721 1.00 93.75 194 GLY A C 1
ATOM 1549 O O . GLY A 1 194 ? 1.609 15.083 16.678 1.00 93.75 194 GLY A O 1
ATOM 1550 N N . GLN A 1 195 ? 0.447 13.890 15.170 1.00 92.81 195 GLN A N 1
ATOM 1551 C CA . GLN A 1 195 ? -0.882 14.390 15.562 1.00 92.81 195 GLN A CA 1
ATOM 1552 C C . GLN A 1 195 ? -1.917 13.286 15.820 1.00 92.81 195 GLN A C 1
ATOM 1554 O O . GLN A 1 195 ? -3.091 13.586 16.056 1.00 92.81 195 GLN A O 1
ATOM 1559 N N . THR A 1 196 ? -1.512 12.019 15.750 1.00 84.69 196 THR A N 1
ATOM 1560 C CA . THR A 1 196 ? -2.389 10.854 15.915 1.00 84.69 196 THR A CA 1
ATOM 1561 C C . THR A 1 196 ? -1.634 9.732 16.631 1.00 84.69 196 THR A C 1
ATOM 1563 O O . THR A 1 196 ? -0.415 9.787 16.760 1.00 84.69 196 THR A O 1
ATOM 1566 N N . ASN A 1 197 ? -2.351 8.698 17.075 1.00 83.75 197 ASN A N 1
ATOM 1567 C CA . ASN A 1 197 ? -1.751 7.504 17.688 1.00 83.75 197 ASN A CA 1
ATOM 1568 C C . ASN A 1 197 ? -1.560 6.350 16.684 1.00 83.75 197 ASN A C 1
ATOM 1570 O O . ASN A 1 197 ? -1.449 5.193 17.093 1.00 83.75 197 ASN A O 1
ATOM 1574 N N . ALA A 1 198 ? -1.601 6.640 15.382 1.00 83.00 198 ALA A N 1
ATOM 1575 C CA . ALA A 1 198 ? -1.479 5.630 14.342 1.00 83.00 198 ALA A CA 1
ATOM 1576 C C . ALA A 1 198 ? -0.013 5.261 14.081 1.00 83.00 198 ALA A C 1
ATOM 1578 O O . ALA A 1 198 ? 0.847 6.140 14.004 1.00 83.00 198 ALA A O 1
ATOM 1579 N N . ASP A 1 199 ? 0.238 3.975 13.834 1.00 87.50 199 ASP A N 1
ATOM 1580 C CA . ASP A 1 199 ? 1.410 3.551 13.073 1.00 87.50 199 ASP A CA 1
ATOM 1581 C C . ASP A 1 199 ? 1.284 4.122 11.652 1.00 87.50 199 ASP A C 1
ATOM 1583 O O . ASP A 1 199 ? 0.238 3.987 11.014 1.00 87.50 199 ASP A O 1
ATOM 1587 N N . VAL A 1 200 ? 2.341 4.736 11.128 1.00 92.19 200 VAL A N 1
ATOM 1588 C CA . VAL A 1 200 ? 2.376 5.295 9.775 1.00 92.19 200 VAL A CA 1
ATOM 1589 C C . VAL A 1 200 ? 3.567 4.728 9.019 1.00 92.19 200 VAL A C 1
ATOM 1591 O O . VAL A 1 200 ? 4.703 4.823 9.472 1.00 92.19 200 VAL A O 1
ATOM 1594 N N . ILE A 1 201 ? 3.316 4.147 7.848 1.00 95.19 201 ILE A N 1
ATOM 1595 C CA . ILE A 1 201 ? 4.360 3.576 6.993 1.00 95.19 201 ILE A CA 1
ATOM 1596 C C . ILE A 1 201 ? 4.196 4.146 5.588 1.00 95.19 201 ILE A C 1
ATOM 1598 O O . ILE A 1 201 ? 3.163 3.944 4.951 1.00 95.19 201 ILE A O 1
ATOM 1602 N N . GLN A 1 202 ? 5.218 4.846 5.095 1.00 95.19 202 GLN A N 1
ATOM 1603 C CA . GLN A 1 202 ? 5.316 5.184 3.678 1.00 95.19 202 GLN A CA 1
ATOM 1604 C C . GLN A 1 202 ? 5.795 3.964 2.897 1.00 95.19 202 GLN A C 1
ATOM 1606 O O . GLN A 1 202 ? 6.771 3.330 3.290 1.00 95.19 202 GLN A O 1
ATOM 1611 N N . ILE A 1 203 ? 5.130 3.654 1.788 1.00 96.38 203 ILE A N 1
ATOM 1612 C CA . ILE A 1 203 ? 5.473 2.536 0.910 1.00 96.38 203 ILE A CA 1
ATOM 1613 C C . ILE A 1 203 ? 5.756 3.083 -0.482 1.00 96.38 203 ILE A C 1
ATOM 1615 O O . ILE A 1 203 ? 4.851 3.518 -1.189 1.00 96.38 203 ILE A O 1
ATOM 1619 N N . GLU A 1 204 ? 7.012 3.026 -0.894 1.00 96.38 204 GLU A N 1
ATOM 1620 C CA . GLU A 1 204 ? 7.447 3.375 -2.241 1.00 96.38 204 GLU A CA 1
ATOM 1621 C C . GLU A 1 204 ? 7.473 2.127 -3.111 1.00 96.38 204 GLU A C 1
ATOM 1623 O O . GLU A 1 204 ? 8.286 1.230 -2.904 1.00 96.38 204 GLU A O 1
ATOM 1628 N N . ILE A 1 205 ? 6.594 2.064 -4.109 1.00 95.94 205 ILE A N 1
ATOM 1629 C CA . ILE A 1 205 ? 6.480 0.897 -4.989 1.00 95.94 205 ILE A CA 1
ATOM 1630 C C . ILE A 1 205 ? 7.204 1.195 -6.301 1.00 95.94 205 ILE A C 1
ATOM 1632 O O . ILE A 1 205 ? 6.867 2.153 -7.013 1.00 95.94 205 ILE A O 1
ATOM 1636 N N . ASN A 1 206 ? 8.197 0.378 -6.655 1.00 95.81 206 ASN A N 1
ATOM 1637 C CA . ASN A 1 206 ? 8.905 0.523 -7.923 1.00 95.81 206 ASN A CA 1
ATOM 1638 C C . ASN A 1 206 ? 7.928 0.397 -9.102 1.00 95.81 206 ASN A C 1
ATOM 1640 O O . ASN A 1 206 ? 7.066 -0.483 -9.115 1.00 95.81 206 ASN A O 1
ATOM 1644 N N . LYS A 1 207 ? 8.073 1.266 -10.114 1.00 91.31 207 LYS A N 1
ATOM 1645 C CA . LYS A 1 207 ? 7.225 1.290 -11.318 1.00 91.31 207 LYS A CA 1
ATOM 1646 C C . LYS A 1 207 ? 6.988 -0.100 -11.922 1.00 91.31 207 LYS A C 1
ATOM 1648 O O . LYS A 1 207 ? 5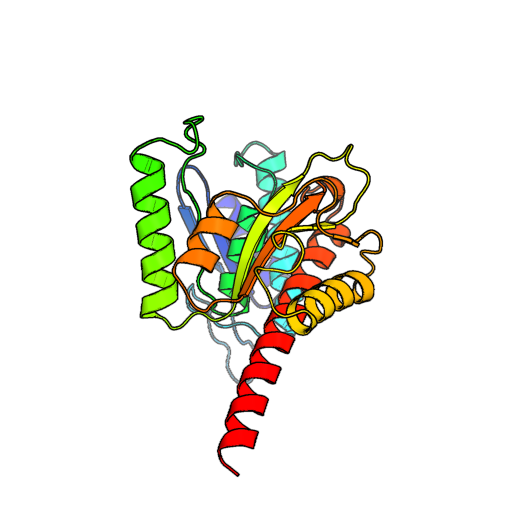.859 -0.367 -12.314 1.00 91.31 207 LYS A O 1
ATOM 1653 N N . LYS A 1 208 ? 7.994 -0.983 -11.905 1.00 91.94 208 LYS A N 1
ATOM 1654 C CA . LYS A 1 208 ? 7.917 -2.346 -12.459 1.00 91.94 208 LYS A CA 1
ATOM 1655 C C . LYS A 1 208 ? 6.875 -3.258 -11.789 1.00 91.94 208 LYS A C 1
ATOM 1657 O O . LYS A 1 208 ? 6.606 -4.335 -12.314 1.00 91.94 208 LYS A O 1
ATOM 1662 N N . PHE A 1 209 ? 6.326 -2.859 -10.636 1.00 91.56 209 PHE A N 1
ATOM 1663 C CA . PHE A 1 209 ? 5.233 -3.537 -9.921 1.00 91.56 209 PHE A CA 1
ATOM 1664 C C . PHE A 1 209 ? 3.901 -2.779 -9.953 1.00 91.56 209 PHE A C 1
ATOM 1666 O O . PHE A 1 209 ? 2.920 -3.193 -9.345 1.00 91.56 209 PHE A O 1
ATOM 1673 N N . ARG A 1 210 ? 3.855 -1.648 -10.648 1.00 85.62 210 ARG A N 1
ATOM 1674 C CA . ARG A 1 210 ? 2.676 -0.785 -10.754 1.00 85.62 210 ARG A CA 1
ATOM 1675 C C . ARG A 1 210 ? 2.542 -0.286 -12.185 1.00 85.62 210 ARG A C 1
ATOM 1677 O O . ARG A 1 210 ? 2.339 0.899 -12.434 1.00 85.62 210 ARG A O 1
ATOM 1684 N N . ASP A 1 211 ? 2.696 -1.215 -13.120 1.00 73.19 211 ASP A N 1
ATOM 1685 C CA . ASP A 1 211 ? 2.446 -1.035 -14.542 1.00 73.19 211 ASP A CA 1
ATOM 1686 C C . ASP A 1 211 ? 1.708 -2.251 -15.120 1.00 73.19 211 ASP A C 1
ATOM 1688 O O . ASP A 1 211 ? 1.483 -3.249 -14.438 1.00 73.19 211 ASP A O 1
ATOM 1692 N N . LEU A 1 212 ? 1.283 -2.125 -16.376 1.00 64.19 212 LEU A N 1
ATOM 1693 C CA . LEU A 1 212 ? 0.434 -3.110 -17.056 1.00 64.19 212 LEU A CA 1
ATOM 1694 C C . LEU A 1 212 ? 1.210 -4.132 -17.864 1.00 64.19 212 LEU A C 1
ATOM 1696 O O . LEU A 1 212 ? 0.639 -5.111 -18.335 1.00 64.19 212 LEU A O 1
ATOM 1700 N N . THR A 1 213 ? 2.508 -3.906 -18.029 1.00 65.56 213 THR A N 1
ATOM 1701 C CA . THR A 1 213 ? 3.358 -4.805 -18.802 1.00 65.56 213 THR A CA 1
ATOM 1702 C C . THR A 1 213 ? 3.602 -6.109 -18.050 1.00 65.56 213 THR A C 1
ATOM 1704 O O . THR A 1 213 ? 3.942 -7.116 -18.666 1.00 65.56 213 THR A O 1
ATOM 1707 N N . ASN A 1 214 ? 3.394 -6.109 -16.727 1.00 69.06 214 ASN A N 1
ATOM 1708 C CA . ASN A 1 214 ? 3.562 -7.277 -15.879 1.00 69.06 214 ASN A CA 1
ATOM 1709 C C . ASN A 1 214 ? 2.488 -7.347 -14.776 1.00 69.06 214 ASN A C 1
ATOM 1711 O O . ASN A 1 214 ? 2.690 -6.891 -13.649 1.00 69.06 214 ASN A O 1
ATOM 1715 N N . ILE A 1 215 ? 1.336 -7.931 -15.115 1.00 73.12 215 ILE A N 1
ATOM 1716 C CA . ILE A 1 215 ? 0.174 -8.043 -14.216 1.00 73.12 215 ILE A CA 1
ATOM 1717 C C . ILE A 1 215 ? 0.494 -8.892 -12.981 1.00 73.12 215 ILE A C 1
ATOM 1719 O O . ILE A 1 215 ? 0.090 -8.519 -11.883 1.00 73.12 215 ILE A O 1
ATOM 1723 N N . ASP A 1 216 ? 1.287 -9.955 -13.132 1.00 78.62 216 ASP A N 1
ATOM 1724 C CA . ASP A 1 216 ? 1.693 -10.824 -12.021 1.00 78.62 216 ASP A CA 1
ATOM 1725 C C . ASP A 1 216 ? 2.422 -10.034 -10.922 1.00 78.62 216 ASP A C 1
ATOM 1727 O O . ASP A 1 216 ? 2.244 -10.279 -9.731 1.00 78.62 216 ASP A O 1
ATOM 1731 N N . ARG A 1 217 ? 3.240 -9.043 -11.297 1.00 88.06 217 ARG A N 1
ATOM 1732 C CA . ARG A 1 217 ? 3.917 -8.167 -10.329 1.00 88.06 217 ARG A CA 1
ATOM 1733 C C . ARG A 1 217 ? 2.942 -7.244 -9.598 1.00 88.06 217 ARG A C 1
ATOM 1735 O O . ARG A 1 217 ? 3.073 -7.065 -8.389 1.00 88.06 217 ARG A O 1
ATOM 1742 N N . LEU A 1 218 ? 1.963 -6.684 -10.304 1.00 82.31 218 LEU A N 1
ATOM 1743 C CA . LEU A 1 218 ? 0.923 -5.866 -9.680 1.00 82.31 218 LEU A CA 1
ATOM 1744 C C . LEU A 1 218 ? 0.062 -6.692 -8.714 1.00 82.31 218 LEU A C 1
ATOM 1746 O O . LEU A 1 218 ? -0.234 -6.238 -7.609 1.00 82.31 218 LEU A O 1
ATOM 1750 N N . GLU A 1 219 ? -0.297 -7.917 -9.103 1.00 80.44 219 GLU A N 1
ATOM 1751 C CA . GLU A 1 219 ? -1.015 -8.859 -8.244 1.00 80.44 219 GLU A CA 1
ATOM 1752 C C . GLU A 1 219 ? -0.244 -9.133 -6.951 1.00 80.44 219 GLU A C 1
ATOM 1754 O O . GLU A 1 219 ? -0.831 -9.048 -5.873 1.00 80.44 219 GLU A O 1
ATOM 1759 N N . LYS A 1 220 ? 1.070 -9.375 -7.034 1.00 90.75 220 LYS A N 1
ATOM 1760 C CA . LYS A 1 220 ? 1.917 -9.587 -5.852 1.00 90.75 220 LYS A CA 1
ATOM 1761 C C . LYS A 1 220 ? 1.843 -8.427 -4.863 1.00 90.75 220 LYS A C 1
ATOM 1763 O O . LYS A 1 220 ? 1.626 -8.671 -3.684 1.00 90.75 220 LYS A O 1
ATOM 1768 N N . ILE A 1 221 ? 1.937 -7.176 -5.327 1.00 94.12 221 ILE A N 1
ATOM 1769 C CA . ILE A 1 221 ? 1.798 -5.999 -4.448 1.00 94.12 221 ILE A CA 1
ATOM 1770 C C . ILE A 1 221 ? 0.431 -5.978 -3.765 1.00 94.12 221 ILE A C 1
ATOM 1772 O O . ILE A 1 221 ? 0.340 -5.790 -2.551 1.00 94.12 221 ILE A O 1
ATOM 1776 N N . CYS A 1 222 ? -0.637 -6.174 -4.538 1.00 85.62 222 CYS A N 1
ATOM 1777 C CA . CYS A 1 222 ? -1.999 -6.190 -4.018 1.00 85.62 222 CYS A CA 1
ATOM 1778 C C . CYS A 1 222 ? -2.187 -7.282 -2.957 1.00 85.62 222 CYS A C 1
ATOM 1780 O O . CYS A 1 222 ? -2.768 -7.019 -1.904 1.00 85.62 222 CYS A O 1
ATOM 1782 N N . LEU A 1 223 ? -1.683 -8.489 -3.217 1.00 86.75 223 LEU A N 1
ATOM 1783 C CA . LEU A 1 223 ? -1.746 -9.619 -2.297 1.00 86.75 223 LEU A CA 1
ATOM 1784 C C . LEU A 1 223 ? -0.938 -9.371 -1.020 1.00 86.75 223 LEU A C 1
ATOM 1786 O O . LEU A 1 223 ? -1.471 -9.571 0.071 1.00 86.75 223 LEU A O 1
ATOM 1790 N N . SER A 1 224 ? 0.289 -8.858 -1.132 1.00 96.12 224 SER A N 1
ATOM 1791 C CA . SER A 1 224 ? 1.120 -8.525 0.027 1.00 96.12 224 SER A CA 1
ATOM 1792 C C . SER A 1 224 ? 0.458 -7.488 0.932 1.00 96.12 224 SER A C 1
ATOM 1794 O O . SER A 1 224 ? 0.422 -7.659 2.151 1.00 96.12 224 SER A O 1
ATOM 1796 N N . LEU A 1 225 ? -0.118 -6.429 0.358 1.00 93.88 225 LEU A N 1
ATOM 1797 C CA . LEU A 1 225 ? -0.812 -5.396 1.131 1.00 93.88 225 LEU A CA 1
ATOM 1798 C C . LEU A 1 225 ? -2.098 -5.931 1.779 1.00 93.88 225 LEU A C 1
ATOM 1800 O O . LEU A 1 225 ? -2.413 -5.595 2.917 1.00 93.88 225 LEU A O 1
ATOM 1804 N N . VAL A 1 226 ? -2.836 -6.802 1.088 1.00 86.00 226 VAL A N 1
ATOM 1805 C CA . VAL A 1 226 ? -4.016 -7.464 1.662 1.00 86.00 226 VAL A CA 1
ATOM 1806 C C . VAL A 1 226 ? -3.642 -8.347 2.848 1.00 86.00 226 VAL A C 1
ATOM 1808 O O . VAL A 1 226 ? -4.295 -8.284 3.893 1.00 86.00 226 VAL A O 1
ATOM 1811 N N . SER A 1 227 ? -2.619 -9.182 2.683 1.00 89.81 227 SER A N 1
ATOM 1812 C CA . SER A 1 227 ? -2.179 -10.127 3.705 1.00 89.81 227 SER A CA 1
ATOM 1813 C C . SER A 1 227 ? -1.647 -9.396 4.937 1.00 89.81 227 SER A C 1
ATOM 1815 O O . SER A 1 227 ? -2.074 -9.710 6.050 1.00 89.81 227 SER A O 1
ATOM 1817 N N . SER A 1 228 ? -0.840 -8.346 4.754 1.00 93.44 228 SER A N 1
ATOM 1818 C CA . SER A 1 228 ? -0.295 -7.561 5.868 1.00 93.44 228 SER A CA 1
ATOM 1819 C C . SER A 1 228 ? -1.383 -6.832 6.660 1.00 93.44 228 SER A C 1
ATOM 1821 O O . SER A 1 228 ? -1.395 -6.898 7.889 1.00 93.44 228 SER A O 1
ATOM 1823 N N . ILE A 1 229 ? -2.365 -6.213 5.991 1.00 87.38 229 ILE A N 1
ATOM 1824 C CA . ILE A 1 229 ? -3.471 -5.534 6.684 1.00 87.38 229 ILE A CA 1
ATOM 1825 C C . ILE A 1 229 ? -4.327 -6.544 7.461 1.00 87.38 229 ILE A C 1
ATOM 1827 O O . ILE A 1 229 ? -4.689 -6.288 8.610 1.00 87.38 229 ILE A O 1
ATOM 1831 N N . LYS A 1 230 ? -4.626 -7.716 6.883 1.00 87.06 230 LYS A N 1
ATOM 1832 C CA . LYS A 1 230 ? -5.361 -8.779 7.593 1.00 87.06 230 LYS A CA 1
ATOM 1833 C C . LYS A 1 230 ? -4.607 -9.262 8.833 1.00 87.06 230 LYS A C 1
ATOM 1835 O O . LYS A 1 230 ? -5.224 -9.442 9.884 1.00 87.06 230 LYS A O 1
ATOM 1840 N N . MET A 1 231 ? -3.291 -9.452 8.731 1.00 86.25 231 MET A N 1
ATOM 1841 C CA . MET A 1 231 ? -2.449 -9.833 9.869 1.00 86.25 231 MET A CA 1
ATOM 1842 C C . MET A 1 231 ? -2.474 -8.770 10.970 1.00 86.25 231 MET A C 1
ATOM 1844 O O . MET A 1 231 ? -2.727 -9.108 12.130 1.00 86.25 231 MET A O 1
ATOM 1848 N N . TYR A 1 232 ? -2.324 -7.494 10.606 1.00 85.62 232 TYR A N 1
ATOM 1849 C CA . TYR A 1 232 ? -2.385 -6.378 11.549 1.00 85.62 232 TYR A CA 1
ATOM 1850 C C . TYR A 1 232 ? -3.726 -6.335 12.298 1.00 85.62 232 TYR A C 1
ATOM 1852 O O . TYR A 1 232 ? -3.761 -6.267 13.528 1.00 85.62 232 TYR A O 1
ATOM 1860 N N . VAL A 1 233 ? -4.845 -6.455 11.574 1.00 81.25 233 VAL A N 1
ATOM 1861 C CA . VAL A 1 233 ? -6.190 -6.464 12.172 1.00 81.25 233 VAL A CA 1
ATOM 1862 C C . VAL A 1 233 ? -6.361 -7.635 13.143 1.00 81.25 233 VAL A C 1
ATOM 1864 O O . VAL A 1 233 ? -6.802 -7.433 14.276 1.00 81.25 233 VAL A O 1
ATOM 1867 N N . ASN A 1 234 ? -5.964 -8.847 12.748 1.00 80.19 234 ASN A N 1
ATOM 1868 C CA . ASN A 1 234 ? -6.054 -10.030 13.610 1.00 80.19 234 ASN A CA 1
ATOM 1869 C C . ASN A 1 234 ? -5.244 -9.863 14.902 1.00 80.19 234 ASN A C 1
ATOM 1871 O O . ASN A 1 234 ? -5.707 -10.206 15.991 1.00 80.19 234 ASN A O 1
ATOM 1875 N N . LYS A 1 235 ? -4.049 -9.283 14.802 1.00 81.44 235 LYS A N 1
ATOM 1876 C CA . LYS A 1 235 ? -3.199 -8.971 15.951 1.00 81.44 235 LYS A CA 1
ATOM 1877 C C . LYS A 1 235 ? -3.834 -7.941 16.882 1.00 81.44 235 LYS A C 1
ATOM 1879 O O . LYS A 1 235 ? -3.802 -8.131 18.099 1.00 81.44 235 LYS A O 1
ATOM 1884 N N . CYS A 1 236 ? -4.440 -6.883 16.343 1.00 73.88 236 CYS A N 1
ATOM 1885 C CA . CYS A 1 236 ? -5.186 -5.910 17.142 1.00 73.88 236 CYS A CA 1
ATOM 1886 C C . CYS A 1 236 ? -6.345 -6.571 17.902 1.00 73.88 236 CYS A C 1
ATOM 1888 O O . CYS A 1 236 ? -6.501 -6.327 19.097 1.00 73.88 236 CYS A O 1
ATOM 1890 N N . ILE A 1 237 ? -7.109 -7.449 17.242 1.00 73.38 237 ILE A N 1
ATOM 1891 C CA . ILE A 1 237 ? -8.212 -8.198 17.866 1.00 73.38 237 ILE A CA 1
ATOM 1892 C C . ILE A 1 237 ? -7.695 -9.082 19.011 1.00 73.38 237 ILE A C 1
ATOM 1894 O O . ILE A 1 237 ? -8.249 -9.056 20.111 1.00 73.38 237 ILE A O 1
ATOM 1898 N N . ASN A 1 238 ? -6.610 -9.825 18.787 1.00 73.00 238 ASN A N 1
ATOM 1899 C CA . ASN A 1 238 ? -6.038 -10.717 19.797 1.00 73.00 238 ASN A CA 1
ATOM 1900 C C . ASN A 1 238 ? -5.529 -9.951 21.028 1.00 73.00 238 ASN A C 1
ATOM 1902 O O . ASN A 1 238 ? -5.856 -10.330 22.150 1.00 73.00 238 ASN A O 1
ATOM 1906 N N . ARG A 1 239 ? -4.842 -8.814 20.833 1.00 71.44 239 ARG A N 1
ATOM 1907 C CA . ARG A 1 239 ? -4.403 -7.942 21.941 1.00 71.44 239 ARG A CA 1
ATOM 1908 C C . ARG A 1 239 ? -5.575 -7.464 22.806 1.00 71.44 239 ARG A C 1
ATOM 1910 O O . ARG A 1 239 ? -5.453 -7.422 24.025 1.00 71.44 239 ARG A O 1
ATOM 1917 N N . VAL A 1 240 ? -6.719 -7.127 22.204 1.00 66.19 240 VAL A N 1
ATOM 1918 C CA . VAL A 1 240 ? -7.923 -6.715 22.955 1.00 66.19 240 VAL A CA 1
ATOM 1919 C C . VAL A 1 240 ? -8.501 -7.870 23.777 1.00 66.19 240 VAL A C 1
ATOM 1921 O O . VAL A 1 240 ? -8.980 -7.647 24.889 1.00 66.19 240 VAL A O 1
ATOM 1924 N N . ASN A 1 241 ? -8.457 -9.095 23.255 1.00 59.47 241 ASN A N 1
ATOM 1925 C CA . ASN A 1 241 ? -8.956 -10.277 23.958 1.00 59.47 241 ASN A CA 1
ATOM 1926 C C . ASN A 1 241 ? -8.070 -10.673 25.146 1.00 59.47 241 ASN A C 1
ATOM 1928 O O . ASN A 1 241 ? -8.601 -11.112 26.165 1.00 59.47 241 ASN A O 1
ATOM 1932 N N . ASP A 1 242 ? -6.755 -10.481 25.041 1.00 61.09 242 ASP A N 1
ATOM 1933 C CA . ASP A 1 242 ? -5.814 -10.782 26.124 1.00 61.09 242 ASP A CA 1
ATOM 1934 C C . ASP A 1 242 ? -5.899 -9.775 27.282 1.00 61.09 242 ASP A C 1
ATOM 1936 O O . ASP A 1 242 ? -5.690 -10.155 28.426 1.00 61.09 242 ASP A O 1
ATOM 1940 N N . ILE A 1 243 ? -6.277 -8.517 27.021 1.00 60.84 243 ILE A N 1
ATOM 1941 C CA . ILE A 1 243 ? -6.486 -7.487 28.064 1.00 60.84 243 ILE A CA 1
ATOM 1942 C C . ILE A 1 243 ? -7.794 -7.715 28.850 1.00 60.84 243 ILE A C 1
ATOM 1944 O O . ILE A 1 243 ? -7.958 -7.205 29.956 1.00 60.84 243 ILE A O 1
ATOM 1948 N N . LYS A 1 244 ? -8.751 -8.461 28.282 1.00 54.94 244 LYS A N 1
ATOM 1949 C CA . LYS A 1 244 ? -10.051 -8.762 28.911 1.00 54.94 244 LYS A CA 1
ATOM 1950 C C . LYS A 1 244 ? -10.046 -10.034 29.771 1.00 54.94 244 LYS A C 1
ATOM 1952 O O . LYS A 1 244 ? -11.087 -10.352 30.347 1.00 54.94 244 LYS A O 1
ATOM 1957 N N . LYS A 1 245 ? -8.931 -10.764 29.819 1.00 47.62 245 LYS A N 1
ATOM 1958 C CA . LYS A 1 245 ? -8.712 -11.916 30.705 1.00 47.62 245 LYS A CA 1
ATOM 1959 C C . LYS A 1 245 ? -7.944 -11.487 31.946 1.00 47.62 245 LYS A C 1
ATOM 1961 O O . LYS A 1 245 ? -8.229 -12.083 33.006 1.00 47.62 245 LYS A O 1
#

Secondary structure (DSSP, 8-state):
-HHHHHHHHHHHHTTS-SEEEEEE-SSS-EEEEEEEEE-SSS-EE--TT----GGGHHHHHHHHHHHHHHHHTTS---SSSSHHHHHHHHHHHH-------S------TTSHHHHHHHHHHHHHHHHTT--EEEEEEEE-TTSS-SEEEESTTTTSS-HHHHHHHHHHHHHTT---EEESSS----HHHHHHHHHSS-EEEEEEEEGGGSSSS-HHHHHHHHHHHHHHHHHHHHHHHHHHHHHT-